Protein AF-A0A093VF13-F1 (afdb_monomer_lite)

Structure (mmCIF, N/CA/C/O backbone):
data_AF-A0A093VF13-F1
#
_entry.id   AF-A0A093VF13-F1
#
loop_
_atom_site.group_PDB
_atom_site.id
_atom_site.type_symbol
_atom_site.label_atom_id
_atom_site.label_alt_id
_atom_site.label_comp_id
_atom_site.label_asym_id
_atom_site.label_entity_id
_atom_site.label_seq_id
_atom_site.pdbx_PDB_ins_code
_atom_site.Cartn_x
_atom_site.Cartn_y
_atom_site.Cartn_z
_atom_site.occupancy
_atom_site.B_iso_or_equiv
_atom_site.auth_seq_id
_atom_site.auth_comp_id
_atom_site.auth_asym_id
_atom_site.auth_atom_id
_atom_site.pdbx_PDB_model_num
ATOM 1 N N . MET A 1 1 ? -1.379 4.718 12.688 1.00 36.97 1 MET A N 1
ATOM 2 C CA . MET A 1 1 ? -0.641 4.011 11.621 1.00 36.97 1 MET A CA 1
ATOM 3 C C . MET A 1 1 ? -0.802 4.797 10.335 1.00 36.97 1 MET A C 1
ATOM 5 O O . MET A 1 1 ? -1.881 5.329 10.100 1.00 36.97 1 MET A O 1
ATOM 9 N N . ALA A 1 2 ? 0.233 4.883 9.511 1.00 49.00 2 ALA A N 1
ATOM 10 C CA . ALA A 1 2 ? 0.086 5.342 8.135 1.00 49.00 2 ALA A CA 1
ATOM 11 C C . ALA A 1 2 ? 0.458 4.212 7.168 1.00 49.00 2 ALA A C 1
ATOM 13 O O . ALA A 1 2 ? 1.445 3.530 7.408 1.00 49.00 2 ALA A O 1
ATOM 14 N N . THR A 1 3 ? -0.332 3.988 6.124 1.00 48.69 3 THR A N 1
ATOM 15 C CA . THR A 1 3 ? -0.033 3.109 4.984 1.00 48.69 3 THR A CA 1
ATOM 16 C C . THR A 1 3 ? 0.319 3.996 3.804 1.00 48.69 3 THR A C 1
ATOM 18 O O . THR A 1 3 ? -0.565 4.605 3.214 1.00 48.69 3 THR A O 1
ATOM 21 N N . LEU A 1 4 ? 1.595 4.138 3.490 1.00 50.50 4 LEU A N 1
ATOM 22 C CA . LEU A 1 4 ? 2.054 5.126 2.529 1.00 50.50 4 LEU A CA 1
ATOM 23 C C . LEU A 1 4 ? 2.258 4.485 1.164 1.00 50.50 4 LEU A C 1
ATOM 25 O O . LEU A 1 4 ? 3.142 3.654 0.985 1.00 50.50 4 LEU A O 1
ATOM 29 N N . GLN A 1 5 ? 1.436 4.927 0.217 1.00 49.50 5 GLN A N 1
ATOM 30 C CA . GLN A 1 5 ? 1.630 4.754 -1.216 1.00 49.50 5 GLN A CA 1
ATOM 31 C C . GLN A 1 5 ? 1.733 6.156 -1.814 1.00 49.50 5 GLN A C 1
ATOM 33 O O . GLN A 1 5 ? 0.731 6.858 -1.947 1.00 49.50 5 GLN A O 1
ATOM 38 N N . GLN A 1 6 ? 2.959 6.606 -2.078 1.00 41.47 6 GLN A N 1
ATOM 39 C CA . GLN A 1 6 ? 3.230 7.876 -2.759 1.00 41.47 6 GLN A CA 1
ATOM 40 C C . GLN A 1 6 ? 2.912 7.764 -4.256 1.00 41.47 6 GLN A C 1
ATOM 42 O O . GLN A 1 6 ? 2.509 6.703 -4.697 1.00 41.47 6 GLN A O 1
ATOM 47 N N . ASN A 1 7 ? 2.919 8.877 -4.993 1.00 40.25 7 ASN A N 1
ATOM 48 C CA . ASN A 1 7 ? 2.897 8.970 -6.464 1.00 40.25 7 ASN A CA 1
ATOM 49 C C . ASN A 1 7 ? 2.419 7.724 -7.254 1.00 40.25 7 ASN A C 1
ATOM 51 O O . ASN A 1 7 ? 3.210 6.840 -7.511 1.00 40.25 7 ASN A O 1
ATOM 55 N N . GLN A 1 8 ? 1.153 7.629 -7.678 1.00 45.47 8 GLN A N 1
ATOM 56 C CA . GLN A 1 8 ? 0.649 6.446 -8.419 1.00 45.47 8 GLN A CA 1
ATOM 57 C C . GLN A 1 8 ? 0.746 5.101 -7.671 1.00 45.47 8 GLN A C 1
ATOM 59 O O . GLN A 1 8 ? 0.531 4.057 -8.255 1.00 45.47 8 GLN A O 1
ATOM 64 N N . GLY A 1 9 ? 1.013 5.085 -6.368 1.00 52.03 9 GLY A N 1
ATOM 65 C CA . GLY A 1 9 ? 1.370 3.860 -5.653 1.00 52.03 9 GLY A CA 1
ATOM 66 C C . GLY A 1 9 ? 2.878 3.588 -5.580 1.00 52.03 9 GLY A C 1
ATOM 67 O O . GLY A 1 9 ? 3.247 2.533 -5.075 1.00 52.03 9 GLY A O 1
ATOM 68 N N . ASP A 1 10 ? 3.712 4.522 -6.031 1.00 69.88 10 ASP A N 1
ATOM 69 C CA . ASP A 1 10 ? 5.170 4.482 -6.072 1.00 69.88 10 ASP A CA 1
ATOM 70 C C . ASP A 1 10 ? 5.814 5.503 -5.125 1.00 69.88 10 ASP A C 1
ATOM 72 O O . ASP A 1 10 ? 5.362 6.637 -4.958 1.00 69.88 10 ASP A O 1
ATOM 76 N N . LEU A 1 11 ? 6.939 5.140 -4.525 1.00 83.06 11 LEU A N 1
ATOM 77 C CA . LEU A 1 11 ? 7.717 6.017 -3.646 1.00 83.06 11 LEU A CA 1
ATOM 78 C C . LEU A 1 11 ? 8.514 7.079 -4.410 1.00 83.06 11 LEU A C 1
ATOM 80 O O . LEU A 1 11 ? 8.990 8.042 -3.807 1.00 83.06 11 LEU A O 1
ATOM 84 N N . SER A 1 12 ? 8.662 6.924 -5.719 1.00 86.31 12 SER A N 1
ATOM 85 C CA . SER A 1 12 ? 9.474 7.767 -6.591 1.00 86.31 12 SER A CA 1
ATOM 86 C C . SER A 1 12 ? 8.860 7.877 -7.991 1.00 86.31 12 SER A C 1
ATOM 88 O O . SER A 1 12 ? 7.867 7.224 -8.303 1.00 86.31 12 SER A O 1
ATOM 90 N N . ASN A 1 13 ? 9.411 8.741 -8.849 1.00 83.31 13 ASN A N 1
ATOM 91 C CA . ASN A 1 13 ? 8.981 8.822 -10.247 1.00 83.31 13 ASN A CA 1
ATOM 92 C C . ASN A 1 13 ? 9.835 7.940 -11.168 1.00 83.31 13 ASN A C 1
ATOM 94 O O . ASN A 1 13 ? 9.340 7.467 -12.190 1.00 83.31 13 ASN A O 1
ATOM 98 N N . ARG A 1 14 ? 11.116 7.731 -10.844 1.00 86.50 14 ARG A N 1
ATOM 99 C CA . ARG A 1 14 ? 12.020 6.892 -11.649 1.00 86.50 14 ARG A CA 1
ATOM 100 C C . ARG A 1 14 ? 12.842 5.905 -10.830 1.00 86.50 14 ARG A C 1
ATOM 102 O O . ARG A 1 14 ? 13.682 5.229 -11.408 1.00 86.50 14 ARG A O 1
ATOM 109 N N . GLY A 1 15 ? 12.651 5.823 -9.517 1.00 90.44 15 GLY A N 1
ATOM 110 C CA . GLY A 1 15 ? 13.451 4.951 -8.664 1.00 90.44 15 GLY A CA 1
ATOM 111 C C . GLY A 1 15 ? 14.880 5.444 -8.487 1.00 90.44 15 GLY A C 1
ATOM 112 O O . GLY A 1 15 ? 15.773 4.626 -8.278 1.00 90.44 15 GLY A O 1
ATOM 113 N N . THR A 1 16 ? 15.153 6.746 -8.578 1.00 91.94 16 THR A N 1
ATOM 114 C CA . THR A 1 16 ? 16.503 7.231 -8.262 1.00 91.94 16 THR A CA 1
ATOM 115 C C . THR A 1 16 ? 16.743 7.203 -6.751 1.00 91.94 16 THR A C 1
ATOM 117 O O . THR A 1 16 ? 15.847 7.474 -5.948 1.00 91.94 16 THR A O 1
ATOM 120 N N . LYS A 1 17 ? 17.989 6.947 -6.345 1.00 92.56 17 LYS A N 1
ATOM 121 C CA . LYS A 1 17 ? 18.425 6.936 -4.943 1.00 92.56 17 LYS A CA 1
ATOM 122 C C . LYS A 1 17 ? 18.062 8.242 -4.228 1.00 92.56 17 LYS A C 1
ATOM 124 O O . LYS A 1 17 ? 17.577 8.220 -3.105 1.00 92.56 17 LYS A O 1
ATOM 129 N N . SER A 1 18 ? 18.233 9.378 -4.904 1.00 91.56 18 SER A N 1
ATOM 130 C CA . SER A 1 18 ? 17.904 10.705 -4.369 1.00 91.56 18 SER A CA 1
ATOM 131 C C . SER A 1 18 ? 16.406 10.930 -4.161 1.00 91.56 18 SER A C 1
ATOM 133 O O . SER A 1 18 ? 16.024 11.546 -3.167 1.00 91.56 18 SER A O 1
ATOM 135 N N . GLU A 1 19 ? 15.553 10.451 -5.075 1.00 90.56 19 GLU A N 1
ATOM 136 C CA . GLU A 1 19 ? 14.097 10.515 -4.888 1.00 90.56 19 GLU A CA 1
ATOM 137 C C . GLU A 1 19 ? 13.692 9.670 -3.681 1.00 90.56 19 GLU A C 1
ATOM 139 O O . GLU A 1 19 ? 13.006 10.155 -2.785 1.00 90.56 19 GLU A O 1
ATOM 144 N N . LEU A 1 20 ? 14.182 8.432 -3.619 1.00 91.94 20 LEU A N 1
ATOM 145 C CA . LEU A 1 20 ? 13.871 7.505 -2.537 1.00 91.94 20 LEU A CA 1
ATOM 146 C C . LEU A 1 20 ? 14.358 8.033 -1.179 1.00 91.94 20 LEU A C 1
ATOM 148 O O . LEU A 1 20 ? 13.593 8.025 -0.220 1.00 91.94 20 LEU A O 1
ATOM 152 N N . GLU A 1 21 ? 15.577 8.571 -1.080 1.00 91.62 21 GLU A N 1
ATOM 153 C CA . GLU A 1 21 ? 16.077 9.192 0.157 1.00 91.62 21 GLU A CA 1
ATOM 154 C C . GLU A 1 21 ? 15.177 10.339 0.632 1.00 91.62 21 GLU A C 1
ATOM 156 O O . GLU A 1 21 ? 14.866 10.426 1.824 1.00 91.62 21 GLU A O 1
ATOM 161 N N . ARG A 1 22 ? 14.725 11.198 -0.291 1.00 89.50 22 ARG A N 1
ATOM 162 C CA . ARG A 1 22 ? 13.805 12.300 0.018 1.00 89.50 22 ARG A CA 1
ATOM 163 C C . ARG A 1 22 ? 12.465 11.771 0.522 1.00 89.50 22 ARG A C 1
ATOM 165 O O . ARG A 1 22 ? 11.987 12.237 1.556 1.00 89.50 22 ARG A O 1
ATOM 172 N N . THR A 1 23 ? 11.895 10.782 -0.166 1.00 87.50 23 THR A N 1
ATOM 173 C CA . THR A 1 23 ? 10.624 10.163 0.220 1.00 87.50 23 THR A CA 1
ATOM 174 C C . THR A 1 23 ? 10.723 9.520 1.597 1.00 87.50 23 THR A C 1
ATOM 176 O O . THR A 1 23 ? 9.940 9.857 2.479 1.00 87.50 23 THR A O 1
ATOM 179 N N . PHE A 1 24 ? 11.703 8.645 1.836 1.00 88.12 24 PHE A N 1
ATOM 180 C CA . PHE A 1 24 ? 11.838 7.963 3.125 1.00 88.12 24 PHE A CA 1
ATOM 181 C C . PHE A 1 24 ? 12.113 8.931 4.284 1.00 88.12 24 PHE A C 1
ATOM 183 O O . PHE A 1 24 ? 11.566 8.739 5.370 1.00 88.12 24 PHE A O 1
ATOM 190 N N . LYS A 1 25 ? 12.883 10.004 4.060 1.00 88.31 25 LYS A N 1
ATOM 191 C CA . LYS A 1 25 ? 13.081 11.059 5.065 1.00 88.31 25 LYS A CA 1
ATOM 192 C C . LYS A 1 25 ? 11.764 11.754 5.423 1.00 88.31 25 LYS A C 1
ATOM 194 O O . LYS A 1 25 ? 11.446 11.897 6.599 1.00 88.31 25 LYS A O 1
ATOM 199 N N . TRP A 1 26 ? 10.972 12.132 4.425 1.00 86.38 26 TRP A N 1
ATOM 200 C CA . TRP A 1 26 ? 9.667 12.751 4.659 1.00 86.38 26 TRP A CA 1
ATOM 201 C C . TRP A 1 26 ? 8.682 11.799 5.365 1.00 86.38 26 TRP A C 1
ATOM 203 O O . TRP A 1 26 ? 7.934 12.210 6.253 1.00 86.38 26 TRP A O 1
ATOM 213 N N . ILE A 1 27 ? 8.725 10.501 5.043 1.00 85.94 27 ILE A N 1
ATOM 214 C CA . ILE A 1 27 ? 7.958 9.470 5.758 1.00 85.94 27 ILE A CA 1
ATOM 215 C C . ILE A 1 27 ? 8.391 9.373 7.229 1.00 85.94 27 ILE A C 1
ATOM 217 O O . ILE A 1 27 ? 7.539 9.259 8.114 1.00 85.94 27 ILE A O 1
ATOM 221 N N . GLU A 1 28 ? 9.696 9.403 7.503 1.00 85.31 28 GLU A N 1
ATOM 222 C CA . GLU A 1 28 ? 10.255 9.322 8.857 1.00 85.31 28 GLU A CA 1
ATOM 223 C C . GLU A 1 28 ? 9.798 10.494 9.740 1.00 85.31 28 GLU A C 1
ATOM 225 O O . GLU A 1 28 ? 9.437 10.287 10.905 1.00 85.31 28 GLU A O 1
ATOM 230 N N . GLU A 1 29 ? 9.762 11.704 9.175 1.00 86.38 29 GLU A N 1
ATOM 231 C CA . GLU A 1 29 ? 9.372 12.944 9.859 1.00 86.38 29 GLU A CA 1
ATOM 232 C C . GLU A 1 29 ? 7.917 12.925 10.354 1.00 86.38 29 GLU A C 1
ATOM 234 O O . GLU A 1 29 ? 7.593 13.576 11.352 1.00 86.38 29 GLU A O 1
ATOM 239 N N . ALA A 1 30 ? 7.049 12.128 9.724 1.00 83.88 30 ALA A N 1
ATOM 240 C CA . ALA A 1 30 ? 5.654 11.994 10.115 1.00 83.88 30 ALA A CA 1
ATOM 241 C C . ALA A 1 30 ? 5.495 11.486 11.560 1.00 83.88 30 ALA A C 1
ATOM 243 O O . ALA A 1 30 ? 6.090 10.480 11.962 1.00 83.88 30 ALA A O 1
ATOM 244 N N . ASP A 1 31 ? 4.617 12.124 12.337 1.00 85.75 31 ASP A N 1
ATOM 245 C CA . ASP A 1 31 ? 4.350 11.744 13.730 1.00 85.75 31 ASP A CA 1
ATOM 246 C C . ASP A 1 31 ? 3.343 10.587 13.845 1.00 85.75 31 ASP A C 1
ATOM 248 O O . ASP A 1 31 ? 2.248 10.686 14.402 1.00 85.75 31 ASP A O 1
ATOM 252 N N . TYR A 1 32 ? 3.724 9.457 13.256 1.00 85.75 32 TYR A N 1
ATOM 253 C CA . TYR A 1 32 ? 3.029 8.189 13.408 1.00 85.75 32 TYR A CA 1
ATOM 254 C C . TYR A 1 32 ? 3.950 7.176 14.066 1.00 85.75 32 TYR A C 1
ATOM 256 O O . TYR A 1 32 ? 5.123 7.064 13.710 1.00 85.75 32 TYR A O 1
ATOM 264 N N . GLU A 1 33 ? 3.373 6.400 14.975 1.00 85.94 33 GLU A N 1
ATOM 265 C CA . GLU A 1 33 ? 4.063 5.312 15.663 1.00 85.94 33 GLU A CA 1
ATOM 266 C C . GLU A 1 33 ? 4.629 4.269 14.689 1.00 85.94 33 GLU A C 1
ATOM 268 O O . GLU A 1 33 ? 5.772 3.850 14.823 1.00 85.94 33 GLU A O 1
ATOM 273 N N . VAL A 1 34 ? 3.839 3.917 13.668 1.00 87.38 34 VAL A N 1
ATOM 274 C CA . VAL A 1 34 ? 4.210 2.978 12.603 1.00 87.38 34 VAL A CA 1
ATOM 275 C C . VAL A 1 34 ? 3.815 3.554 11.244 1.00 87.38 34 VAL A C 1
ATOM 277 O O . VAL A 1 34 ? 2.663 3.987 11.062 1.00 87.38 34 VAL A O 1
ATOM 280 N N . LYS A 1 35 ? 4.755 3.520 10.292 1.00 89.12 35 LYS A N 1
ATOM 281 C CA . LYS A 1 35 ? 4.546 3.821 8.869 1.00 89.12 35 LYS A CA 1
ATOM 282 C C . LYS A 1 35 ? 4.810 2.566 8.051 1.00 89.12 35 LYS A C 1
ATOM 284 O O . LYS A 1 35 ? 5.909 2.031 8.083 1.00 89.12 35 LYS A O 1
ATOM 289 N N . ILE A 1 36 ? 3.808 2.104 7.326 1.00 90.31 36 ILE A N 1
ATOM 290 C CA . ILE A 1 36 ? 3.886 0.915 6.484 1.00 90.31 36 ILE A CA 1
ATOM 291 C C . ILE A 1 36 ? 4.044 1.369 5.052 1.00 90.31 36 ILE A C 1
ATOM 293 O O . ILE A 1 36 ? 3.273 2.206 4.588 1.00 90.31 36 ILE A O 1
ATOM 297 N N . VAL A 1 37 ? 5.051 0.836 4.379 1.00 91.12 37 VAL A N 1
ATOM 298 C CA . VAL A 1 37 ? 5.476 1.277 3.057 1.00 91.12 37 VAL A CA 1
ATOM 299 C C . VAL A 1 37 ? 5.569 0.062 2.147 1.00 91.12 37 VAL A C 1
ATOM 301 O O . VAL A 1 37 ? 6.106 -0.973 2.533 1.00 91.12 37 VAL A O 1
ATOM 304 N N . VAL A 1 38 ? 5.039 0.199 0.940 1.00 92.25 38 VAL A N 1
ATOM 305 C CA . VAL A 1 38 ? 5.143 -0.785 -0.136 1.00 92.25 38 VAL A CA 1
ATOM 306 C C . VAL A 1 38 ? 5.625 -0.023 -1.369 1.00 92.25 38 VAL A C 1
ATOM 308 O O . VAL A 1 38 ? 5.180 1.102 -1.596 1.00 92.25 38 VAL A O 1
ATOM 311 N N . ALA A 1 39 ? 6.569 -0.600 -2.110 1.00 93.00 39 ALA A N 1
ATOM 312 C CA . ALA A 1 39 ? 7.044 -0.028 -3.368 1.00 93.00 39 ALA A CA 1
ATOM 313 C C . ALA A 1 39 ? 5.984 -0.140 -4.479 1.00 93.00 39 ALA A C 1
ATOM 315 O O . ALA A 1 39 ? 4.954 -0.799 -4.322 1.00 93.00 39 ALA A O 1
ATOM 316 N N . GLY A 1 40 ? 6.260 0.471 -5.620 1.00 90.56 40 GLY A N 1
ATOM 317 C CA . GLY A 1 40 ? 5.479 0.291 -6.832 1.00 90.56 40 GLY A CA 1
ATOM 318 C C . GLY A 1 40 ? 6.335 0.183 -8.088 1.00 90.56 40 GLY A C 1
ATOM 319 O O . GLY A 1 40 ? 7.566 0.125 -8.027 1.00 90.56 40 GLY A O 1
ATOM 320 N N . ASN A 1 41 ? 5.675 0.135 -9.242 1.00 89.75 41 ASN A N 1
ATOM 321 C CA . ASN A 1 41 ? 6.306 -0.117 -10.529 1.00 89.75 41 ASN A CA 1
ATOM 322 C C . ASN A 1 41 ? 7.355 0.942 -10.938 1.00 89.75 41 ASN A C 1
ATOM 324 O O . ASN A 1 41 ? 8.271 0.612 -11.695 1.00 89.75 41 ASN A O 1
ATOM 328 N N . HIS A 1 42 ? 7.276 2.177 -10.424 1.00 89.44 42 HIS A N 1
ATOM 329 C CA . HIS A 1 42 ? 8.288 3.218 -10.674 1.00 89.44 42 HIS A CA 1
ATOM 330 C C . HIS A 1 42 ? 9.508 3.148 -9.745 1.00 89.44 42 HIS A C 1
ATOM 332 O O . HIS A 1 42 ? 10.534 3.760 -10.049 1.00 89.44 42 HIS A O 1
ATOM 338 N N . ASP A 1 43 ? 9.455 2.386 -8.651 1.00 92.56 43 ASP A N 1
ATOM 339 C CA . ASP A 1 43 ? 10.561 2.248 -7.695 1.00 92.56 43 ASP A CA 1
ATOM 340 C C . ASP A 1 43 ? 11.609 1.244 -8.190 1.00 92.56 43 ASP A C 1
ATOM 342 O O . ASP A 1 43 ? 11.999 0.311 -7.491 1.00 92.56 43 ASP A O 1
ATOM 346 N N . VAL A 1 44 ? 12.068 1.427 -9.430 1.00 93.81 44 VAL A N 1
ATOM 347 C CA . VAL A 1 44 ? 12.786 0.400 -10.196 1.00 93.81 44 VAL A CA 1
ATOM 348 C C . VAL A 1 44 ? 14.075 -0.088 -9.552 1.00 93.81 44 VAL A C 1
ATOM 350 O O . VAL A 1 44 ? 14.484 -1.212 -9.807 1.00 93.81 44 VAL A O 1
ATOM 353 N N . SER A 1 45 ? 14.717 0.733 -8.722 1.00 94.81 45 SER A N 1
ATOM 354 C CA . SER A 1 45 ? 15.943 0.379 -8.000 1.00 94.81 45 SER A CA 1
ATOM 355 C C . SER A 1 45 ? 15.703 -0.334 -6.665 1.00 94.81 45 SER A C 1
ATOM 357 O O . SER A 1 45 ? 16.665 -0.763 -6.027 1.00 94.81 45 SER A O 1
ATOM 359 N N . LEU A 1 46 ? 14.442 -0.469 -6.238 1.00 94.88 46 LEU A N 1
ATOM 360 C CA . LEU A 1 46 ? 14.035 -1.294 -5.098 1.00 94.88 46 LEU A CA 1
ATOM 361 C C . LEU A 1 46 ? 13.704 -2.740 -5.501 1.00 94.88 46 LEU A C 1
ATOM 363 O O . LEU A 1 46 ? 13.454 -3.559 -4.619 1.00 94.88 46 LEU A O 1
ATOM 367 N N . ASP A 1 47 ? 13.738 -3.058 -6.798 1.00 94.25 47 ASP A N 1
ATOM 368 C CA . ASP A 1 47 ? 13.675 -4.413 -7.358 1.00 94.25 47 ASP A CA 1
ATOM 369 C C . ASP A 1 47 ? 15.066 -4.782 -7.915 1.00 94.25 47 ASP A C 1
ATOM 371 O O . ASP A 1 47 ? 15.383 -4.449 -9.061 1.00 94.25 47 ASP A O 1
ATOM 375 N N . PRO A 1 48 ? 15.952 -5.417 -7.119 1.00 92.56 48 PRO A N 1
ATOM 376 C CA . PRO A 1 48 ? 17.337 -5.651 -7.525 1.00 92.56 48 PRO A CA 1
ATOM 377 C C . PRO A 1 48 ? 17.468 -6.528 -8.775 1.00 92.56 48 PRO A C 1
ATOM 379 O O . PRO A 1 48 ? 18.365 -6.304 -9.590 1.00 92.56 48 PRO A O 1
ATOM 382 N N . GLU A 1 49 ? 16.576 -7.508 -8.947 1.00 92.50 49 GLU A N 1
ATOM 383 C CA . GLU A 1 49 ? 16.601 -8.416 -10.096 1.00 92.50 49 GLU A CA 1
ATOM 384 C C . GLU A 1 49 ? 16.199 -7.699 -11.385 1.00 92.50 49 GLU A C 1
ATOM 386 O O . GLU A 1 49 ? 16.870 -7.850 -12.415 1.00 92.50 49 GLU A O 1
ATOM 391 N N . PHE A 1 50 ? 15.139 -6.888 -11.332 1.00 93.81 50 PHE A N 1
ATOM 392 C CA . PHE A 1 50 ? 14.740 -6.033 -12.445 1.00 93.81 50 PHE A CA 1
ATOM 393 C C . PHE A 1 50 ? 15.826 -5.000 -12.756 1.00 93.81 50 PHE A C 1
ATOM 395 O O . PHE A 1 50 ? 16.240 -4.841 -13.908 1.00 93.81 50 PHE A O 1
ATOM 402 N N . TYR A 1 51 ? 16.340 -4.325 -11.727 1.00 94.75 51 TYR A N 1
ATOM 403 C CA . TYR A 1 51 ? 17.301 -3.243 -11.883 1.00 94.75 51 TYR A CA 1
ATOM 404 C C . TYR A 1 51 ? 18.638 -3.713 -12.463 1.00 94.75 51 TYR A C 1
ATOM 406 O O . TYR A 1 51 ? 19.234 -3.025 -13.294 1.00 94.75 51 TYR A O 1
ATOM 414 N N . ALA A 1 52 ? 19.100 -4.911 -12.093 1.00 93.31 52 ALA A N 1
ATOM 415 C CA . ALA A 1 52 ? 20.314 -5.496 -12.655 1.00 93.31 52 ALA A CA 1
ATOM 416 C C . ALA A 1 52 ? 20.230 -5.676 -14.181 1.00 93.31 52 ALA A C 1
ATOM 418 O O . ALA A 1 52 ? 21.236 -5.494 -14.870 1.00 93.31 52 ALA A O 1
ATOM 419 N N . LYS A 1 53 ? 19.040 -6.001 -14.703 1.00 93.06 53 LYS A N 1
ATOM 420 C CA . LYS A 1 53 ? 18.787 -6.246 -16.132 1.00 93.06 53 LYS A CA 1
ATOM 421 C C . LYS A 1 53 ? 18.429 -4.977 -16.902 1.00 93.06 53 LYS A C 1
ATOM 423 O O . LYS A 1 53 ? 18.810 -4.838 -18.061 1.00 93.06 53 LYS A O 1
ATOM 428 N N . HIS A 1 54 ? 17.695 -4.063 -16.272 1.00 93.62 54 HIS A N 1
ATOM 429 C CA . HIS A 1 54 ? 17.034 -2.952 -16.960 1.00 93.62 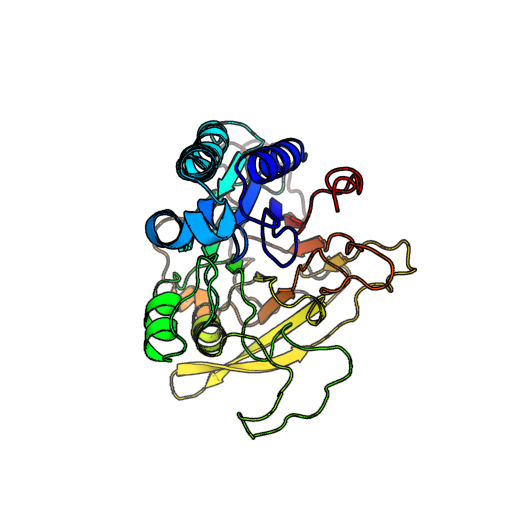54 HIS A CA 1
ATOM 430 C C . HIS A 1 54 ? 17.468 -1.567 -16.478 1.00 93.62 54 HIS A C 1
ATOM 432 O O . HIS A 1 54 ? 17.048 -0.568 -17.054 1.00 93.62 54 HIS A O 1
ATOM 438 N N . GLY A 1 55 ? 18.341 -1.468 -15.473 1.00 91.88 55 GLY A N 1
ATOM 439 C CA . GLY A 1 55 ? 18.738 -0.193 -14.870 1.00 91.88 55 GLY A CA 1
ATOM 440 C C . GLY A 1 55 ? 19.328 0.823 -15.854 1.00 91.88 55 GLY A C 1
ATOM 441 O O . GLY A 1 55 ? 19.112 2.019 -15.678 1.00 91.88 55 GLY A O 1
ATOM 442 N N . SER A 1 56 ? 19.990 0.380 -16.929 1.00 92.88 56 SER A N 1
ATOM 443 C CA . SER A 1 56 ? 20.501 1.272 -17.985 1.00 92.88 56 SER A CA 1
ATOM 444 C C . SER A 1 56 ? 19.391 1.990 -18.759 1.00 92.88 56 SER A C 1
ATOM 446 O O . SER A 1 56 ? 19.574 3.130 -19.178 1.00 92.88 56 SER A O 1
ATOM 448 N N . HIS A 1 57 ? 18.213 1.372 -18.897 1.00 92.38 57 HIS A N 1
ATOM 449 C CA . HIS A 1 57 ? 17.048 2.011 -19.513 1.00 92.38 57 HIS A CA 1
ATOM 450 C C . HIS A 1 57 ? 16.547 3.198 -18.678 1.00 92.38 57 HIS A C 1
ATOM 452 O O . HIS A 1 57 ? 16.115 4.212 -19.221 1.00 92.38 57 HIS A O 1
ATOM 458 N N . PHE A 1 58 ? 16.629 3.087 -17.350 1.00 91.31 58 PHE A N 1
ATOM 459 C CA . PHE A 1 58 ? 16.091 4.092 -16.434 1.00 91.31 58 PHE A CA 1
ATOM 460 C C . PHE A 1 58 ? 17.112 5.147 -16.030 1.00 91.31 58 PHE A C 1
ATOM 462 O O . PHE A 1 58 ? 16.742 6.314 -15.909 1.00 91.31 58 PHE A O 1
ATOM 469 N N . HIS A 1 59 ? 18.373 4.765 -15.831 1.00 93.94 59 HIS A N 1
ATOM 470 C CA . HIS A 1 59 ? 19.402 5.623 -15.239 1.00 93.94 59 HIS A CA 1
ATOM 471 C C . HIS A 1 59 ? 20.662 5.766 -16.101 1.00 93.94 59 HIS A C 1
ATOM 473 O O . HIS A 1 59 ? 21.674 6.261 -15.612 1.00 93.94 59 HIS A O 1
ATOM 479 N N . GLY A 1 60 ? 20.585 5.401 -17.384 1.00 89.00 60 GLY A N 1
ATOM 480 C CA . GLY A 1 60 ? 21.598 5.731 -18.381 1.00 89.00 60 GLY A CA 1
ATOM 481 C C . GLY A 1 60 ? 22.879 4.908 -18.255 1.00 89.00 60 GLY A C 1
ATOM 482 O O . GLY A 1 60 ? 22.855 3.682 -18.371 1.00 89.00 60 GLY A O 1
ATOM 483 N N . ASP A 1 61 ? 24.003 5.605 -18.104 1.00 86.88 61 ASP A N 1
ATOM 484 C CA . ASP A 1 61 ? 25.347 5.031 -18.150 1.00 86.88 61 ASP A CA 1
ATOM 485 C C . ASP A 1 61 ? 25.709 4.194 -16.904 1.00 86.88 61 ASP A C 1
ATOM 487 O O . ASP A 1 61 ? 24.920 4.020 -15.969 1.00 86.88 61 ASP A O 1
ATOM 491 N N . SER A 1 62 ? 26.922 3.629 -16.895 1.00 86.56 62 SER A N 1
ATOM 492 C CA . SER A 1 62 ? 27.418 2.808 -15.782 1.00 86.56 62 SER A CA 1
ATOM 493 C C . SER A 1 62 ? 27.419 3.569 -14.455 1.00 86.56 62 SER A C 1
ATOM 495 O O . SER A 1 62 ? 27.017 3.009 -13.439 1.00 86.56 62 SER A O 1
ATOM 497 N N . THR A 1 63 ? 27.776 4.854 -14.473 1.00 88.38 63 THR A N 1
ATOM 498 C CA . THR A 1 63 ? 27.817 5.717 -13.286 1.00 88.38 63 THR A CA 1
ATOM 499 C C . THR A 1 63 ? 26.427 5.885 -12.674 1.00 88.38 63 THR A C 1
ATOM 501 O O . THR A 1 63 ? 26.236 5.682 -11.471 1.00 88.38 63 THR A O 1
ATOM 504 N N . GLY A 1 64 ? 25.427 6.219 -13.497 1.00 86.50 64 GLY A N 1
ATOM 505 C CA . GLY A 1 64 ? 24.036 6.331 -13.065 1.00 86.50 64 GLY A CA 1
ATOM 506 C C . GLY A 1 64 ? 23.479 4.997 -12.568 1.00 86.50 64 GLY A C 1
ATOM 507 O O . GLY A 1 64 ? 22.784 4.950 -11.547 1.00 86.50 64 GLY A O 1
ATOM 508 N N . ARG A 1 65 ? 23.836 3.888 -13.225 1.00 90.19 65 ARG A N 1
ATOM 509 C CA . ARG A 1 65 ? 23.442 2.543 -12.792 1.00 90.19 65 ARG A CA 1
ATOM 510 C C . ARG A 1 65 ? 24.010 2.197 -11.416 1.00 90.19 65 ARG A C 1
ATOM 512 O O . ARG A 1 65 ? 23.232 1.831 -10.538 1.00 90.19 65 ARG A O 1
ATOM 519 N N . GLU A 1 66 ? 25.320 2.322 -11.227 1.00 89.31 66 GLU A N 1
ATOM 520 C CA . GLU A 1 66 ? 26.024 1.978 -9.984 1.00 89.31 66 GLU A CA 1
ATOM 521 C C . GLU A 1 66 ? 25.527 2.810 -8.801 1.00 89.31 66 GLU A C 1
ATOM 523 O O . GLU A 1 66 ? 25.221 2.262 -7.739 1.00 89.31 66 GLU A O 1
ATOM 528 N N . LYS A 1 67 ? 25.336 4.120 -9.010 1.00 91.62 67 LYS A N 1
ATOM 529 C CA . LYS A 1 67 ? 24.788 5.028 -7.993 1.00 91.62 67 LYS A CA 1
ATOM 530 C C . LYS A 1 67 ? 23.447 4.540 -7.445 1.00 91.62 67 LYS A C 1
ATOM 532 O O . LYS A 1 67 ? 23.214 4.610 -6.241 1.00 91.62 67 LYS A O 1
ATOM 537 N N . ASN A 1 68 ? 22.561 4.074 -8.321 1.00 92.44 68 ASN A N 1
ATOM 538 C CA . ASN A 1 68 ? 21.190 3.711 -7.968 1.00 92.44 68 ASN A CA 1
ATOM 539 C C . ASN A 1 68 ? 21.020 2.219 -7.624 1.00 92.44 68 ASN A C 1
ATOM 541 O O . ASN A 1 68 ? 20.028 1.870 -6.992 1.00 92.44 68 ASN A O 1
ATOM 545 N N . ALA A 1 69 ? 21.978 1.347 -7.959 1.00 90.50 69 ALA A N 1
ATOM 546 C CA . ALA A 1 69 ? 21.920 -0.092 -7.657 1.00 90.50 69 ALA A CA 1
ATOM 547 C C . ALA A 1 69 ? 21.875 -0.408 -6.150 1.00 90.50 69 ALA A C 1
ATOM 549 O O . ALA A 1 69 ? 21.437 -1.481 -5.753 1.00 90.50 69 ALA A O 1
ATOM 550 N N . THR A 1 70 ? 22.300 0.542 -5.316 1.00 89.88 70 THR A N 1
ATOM 551 C CA . THR A 1 70 ? 22.325 0.446 -3.847 1.00 89.88 70 THR A CA 1
ATOM 552 C C . THR A 1 70 ? 21.117 1.111 -3.183 1.00 89.88 70 THR A C 1
ATOM 554 O O . THR A 1 70 ? 21.142 1.415 -1.994 1.00 89.88 70 THR A O 1
ATOM 557 N N . SER A 1 71 ? 20.041 1.397 -3.923 1.00 92.19 71 SER A N 1
ATOM 558 C CA . SER A 1 71 ? 18.879 2.099 -3.351 1.00 92.19 71 SER A CA 1
ATOM 559 C C . SER A 1 71 ? 18.150 1.280 -2.283 1.00 92.19 71 SER A C 1
ATOM 561 O O . SER A 1 71 ? 17.549 1.860 -1.382 1.00 92.19 71 SER A O 1
ATOM 563 N N . ILE A 1 72 ? 18.271 -0.051 -2.303 1.00 88.00 72 ILE A N 1
ATOM 564 C CA . ILE A 1 72 ? 17.754 -0.910 -1.230 1.00 88.00 72 ILE A CA 1
ATOM 565 C C . ILE A 1 72 ? 18.415 -0.619 0.131 1.00 88.00 72 ILE A C 1
ATOM 567 O O . ILE A 1 72 ? 17.778 -0.780 1.171 1.00 88.00 72 ILE A O 1
ATOM 571 N N . ASP A 1 73 ? 19.644 -0.090 0.150 1.00 89.06 73 ASP A N 1
ATOM 572 C CA . ASP A 1 73 ? 20.328 0.296 1.390 1.00 89.06 73 ASP A CA 1
ATOM 573 C C . ASP A 1 73 ? 19.618 1.456 2.097 1.00 89.06 73 ASP A C 1
ATOM 575 O O . ASP A 1 73 ? 19.699 1.577 3.319 1.00 89.06 73 ASP A O 1
ATOM 579 N N . ILE A 1 74 ? 18.874 2.287 1.354 1.00 87.38 74 ILE A N 1
ATOM 580 C CA . ILE A 1 74 ? 17.997 3.307 1.939 1.00 87.38 74 ILE A CA 1
ATOM 581 C C . ILE A 1 74 ? 16.959 2.610 2.812 1.00 87.38 74 ILE A C 1
ATOM 583 O O . ILE A 1 74 ? 16.815 2.950 3.983 1.00 87.38 74 ILE A O 1
ATOM 587 N N . VAL A 1 75 ? 16.274 1.602 2.270 1.00 85.12 75 VAL A N 1
ATOM 588 C CA . VAL A 1 75 ? 15.255 0.846 3.004 1.00 85.12 75 VAL A CA 1
ATOM 589 C C . VAL A 1 75 ? 15.850 0.263 4.282 1.00 85.12 75 VAL A C 1
ATOM 591 O O . VAL A 1 75 ? 15.277 0.458 5.351 1.00 85.12 75 VAL A O 1
ATOM 594 N N . ASN A 1 76 ? 17.019 -0.376 4.195 1.00 83.81 76 ASN A N 1
ATOM 595 C CA . ASN A 1 76 ? 17.700 -0.964 5.353 1.00 83.81 76 ASN A CA 1
ATOM 596 C C . ASN A 1 76 ? 18.053 0.093 6.408 1.00 83.81 76 ASN A C 1
ATOM 598 O O . ASN A 1 76 ? 17.703 -0.060 7.575 1.00 83.81 76 ASN A O 1
ATOM 602 N N . LYS A 1 77 ? 18.604 1.239 5.991 1.00 83.62 77 LYS A N 1
ATOM 603 C CA . LYS A 1 77 ? 18.918 2.370 6.878 1.00 83.62 77 LYS A CA 1
ATOM 604 C C . LYS A 1 77 ? 17.703 2.873 7.666 1.00 83.62 77 LYS A C 1
ATOM 606 O O . LYS A 1 77 ? 17.849 3.305 8.811 1.00 83.62 77 LYS A O 1
ATOM 611 N N . PHE A 1 78 ? 16.515 2.860 7.062 1.00 77.50 78 PHE A N 1
ATOM 612 C CA . PHE A 1 78 ? 15.277 3.259 7.737 1.00 77.50 78 PHE A CA 1
ATOM 613 C C . PHE A 1 78 ? 14.622 2.104 8.521 1.00 77.50 78 PHE A C 1
ATOM 615 O O . PHE A 1 78 ? 13.995 2.369 9.549 1.00 77.50 78 PHE A O 1
ATOM 622 N N . LYS A 1 79 ? 14.815 0.839 8.108 1.00 69.81 79 LYS A N 1
ATOM 623 C CA . LYS A 1 79 ? 14.412 -0.368 8.860 1.00 69.81 79 LYS A CA 1
ATOM 624 C C . LYS A 1 79 ? 15.200 -0.516 10.165 1.00 69.81 79 LYS A C 1
ATOM 626 O O . LYS A 1 79 ? 14.604 -0.830 11.190 1.00 69.81 79 LYS A O 1
ATOM 631 N N . ASP A 1 80 ? 16.495 -0.213 10.179 1.00 59.12 80 ASP A N 1
ATOM 632 C CA . ASP A 1 80 ? 17.356 -0.370 11.366 1.00 59.12 80 ASP A CA 1
ATOM 633 C C . ASP A 1 80 ? 16.980 0.573 12.523 1.00 59.12 80 ASP A C 1
ATOM 635 O O . ASP A 1 80 ? 17.323 0.342 13.682 1.00 59.12 80 ASP A O 1
ATOM 639 N N . LYS A 1 81 ? 16.179 1.609 12.244 1.00 57.12 81 LYS A N 1
ATOM 640 C CA . LYS A 1 81 ? 15.570 2.472 13.266 1.00 57.12 81 LYS A CA 1
ATOM 641 C C . LYS A 1 81 ? 14.273 1.897 13.852 1.00 57.12 81 LYS A C 1
ATOM 643 O O . LYS A 1 81 ? 13.646 2.556 14.683 1.00 57.12 81 LYS A O 1
ATOM 648 N N . SER A 1 82 ? 13.854 0.687 13.466 1.00 51.72 82 SER A N 1
ATOM 649 C CA . SER A 1 82 ? 12.589 0.054 13.880 1.00 51.72 82 SER A CA 1
ATOM 650 C C . SER A 1 82 ? 12.468 -0.196 15.390 1.00 51.72 82 SER A C 1
ATOM 652 O O . SER A 1 82 ? 11.362 -0.436 15.867 1.00 51.72 82 SER A O 1
ATOM 654 N N . ALA A 1 83 ? 13.561 -0.107 16.154 1.00 51.78 83 ALA A N 1
ATOM 655 C CA . ALA A 1 83 ? 13.534 -0.133 17.619 1.00 51.78 83 ALA A CA 1
ATOM 656 C C . ALA A 1 83 ? 13.102 1.210 18.259 1.00 51.78 83 ALA A C 1
ATOM 658 O O . ALA A 1 83 ? 13.060 1.324 19.482 1.00 51.78 83 ALA A O 1
ATOM 659 N N . THR A 1 84 ? 12.792 2.239 17.459 1.00 55.50 84 THR A N 1
ATOM 660 C CA . THR A 1 84 ? 12.374 3.573 17.926 1.00 55.50 84 THR A CA 1
ATOM 661 C C . THR A 1 84 ? 10.876 3.828 17.670 1.00 55.50 84 THR A C 1
ATOM 663 O O . THR A 1 84 ? 10.307 3.242 16.749 1.00 55.50 84 THR A O 1
ATOM 666 N N . PRO A 1 85 ? 10.211 4.730 18.428 1.00 55.16 85 PRO A N 1
ATOM 667 C CA . PRO A 1 85 ? 8.762 5.012 18.344 1.00 55.16 85 PRO A CA 1
ATOM 668 C C . PRO A 1 85 ? 8.263 5.661 17.029 1.00 55.16 85 PRO A C 1
ATOM 670 O O . PRO A 1 85 ? 7.174 6.233 16.994 1.00 55.16 85 PRO A O 1
ATOM 673 N N . LYS A 1 86 ? 9.047 5.606 15.944 1.00 65.62 86 LYS A N 1
ATOM 674 C CA . LYS A 1 86 ? 8.751 6.182 14.621 1.00 65.62 86 LYS A CA 1
ATOM 675 C C . LYS A 1 86 ? 9.108 5.216 13.481 1.00 65.62 86 LYS A C 1
ATOM 677 O O . LYS A 1 86 ? 9.587 5.661 12.440 1.00 65.62 86 LYS A O 1
ATOM 682 N N . SER A 1 87 ? 8.885 3.917 13.668 1.00 77.31 87 SER A N 1
ATOM 683 C CA . SER A 1 87 ? 9.368 2.879 12.753 1.00 77.31 87 SER A CA 1
ATOM 684 C C . SER A 1 87 ? 8.736 2.955 11.356 1.00 77.31 87 SER A C 1
ATOM 686 O O . SER A 1 87 ? 7.530 3.182 11.189 1.00 77.31 87 SER A O 1
ATOM 688 N N . ILE A 1 88 ? 9.580 2.758 10.340 1.00 86.62 88 ILE A N 1
ATOM 689 C CA . ILE A 1 88 ? 9.164 2.502 8.961 1.00 86.62 88 ILE A CA 1
ATOM 690 C C . ILE A 1 88 ? 9.257 0.997 8.726 1.00 86.62 88 ILE A C 1
ATOM 692 O O . ILE A 1 88 ? 10.312 0.394 8.901 1.00 86.62 88 ILE A O 1
ATOM 696 N N . ILE A 1 89 ? 8.149 0.403 8.306 1.00 88.62 89 ILE A N 1
ATOM 697 C CA . ILE A 1 89 ? 8.035 -1.010 7.969 1.00 88.62 89 ILE A CA 1
ATOM 698 C C . ILE A 1 89 ? 7.817 -1.091 6.468 1.00 88.62 89 ILE A C 1
ATOM 700 O O . ILE A 1 89 ? 6.721 -0.840 5.969 1.00 88.62 89 ILE A O 1
ATOM 704 N N . PHE A 1 90 ? 8.888 -1.400 5.749 1.00 91.19 90 PHE A N 1
ATOM 705 C CA . PHE A 1 90 ? 8.827 -1.650 4.317 1.00 91.19 90 PHE A CA 1
ATOM 706 C C . PHE A 1 90 ? 8.546 -3.129 4.062 1.00 91.19 90 PHE A C 1
ATOM 708 O O . PHE A 1 90 ? 9.322 -3.968 4.525 1.0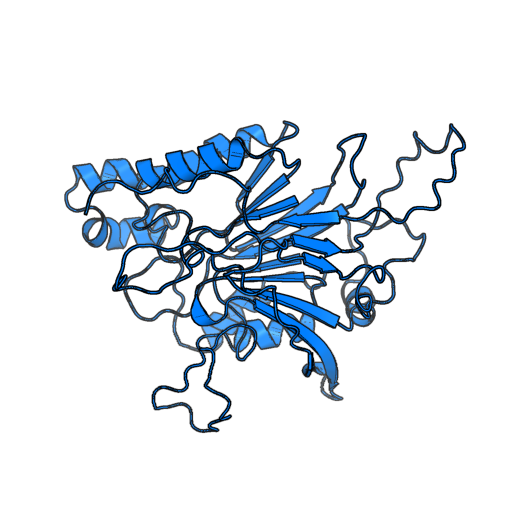0 91.19 90 PHE A O 1
ATOM 715 N N . LEU A 1 91 ? 7.457 -3.410 3.344 1.00 92.69 91 LEU A N 1
ATOM 716 C CA . LEU A 1 91 ? 6.982 -4.754 3.023 1.00 92.69 91 LEU A CA 1
ATOM 717 C C . LEU A 1 91 ? 7.146 -5.028 1.523 1.00 92.69 91 LEU A C 1
ATOM 719 O O . LEU A 1 91 ? 6.527 -4.354 0.695 1.00 92.69 91 LEU A O 1
ATOM 723 N N . ASN A 1 92 ? 7.945 -6.035 1.176 1.00 94.12 92 ASN A N 1
ATOM 724 C CA . ASN A 1 92 ? 8.174 -6.472 -0.201 1.00 94.12 92 ASN A CA 1
ATOM 725 C C . ASN A 1 92 ? 7.607 -7.878 -0.458 1.00 94.12 92 ASN A C 1
ATOM 727 O O . ASN A 1 92 ? 8.351 -8.851 -0.513 1.00 94.12 92 ASN A O 1
ATOM 731 N N . HIS A 1 93 ? 6.281 -7.974 -0.602 1.00 96.44 93 HIS A N 1
ATOM 732 C CA . HIS A 1 93 ? 5.556 -9.251 -0.688 1.00 96.44 93 HIS A CA 1
ATOM 733 C C . HIS A 1 93 ? 5.769 -10.118 0.563 1.00 96.44 93 HIS A C 1
ATOM 735 O O . HIS A 1 93 ? 6.130 -11.289 0.503 1.00 96.44 93 HIS A O 1
ATOM 741 N N . GLU A 1 94 ? 5.550 -9.503 1.722 1.00 95.44 94 GLU A N 1
ATOM 742 C CA . GLU A 1 94 ? 5.775 -10.109 3.031 1.00 95.44 94 GLU A CA 1
ATOM 743 C C . GLU A 1 94 ? 4.738 -9.611 4.047 1.00 95.44 94 GLU A C 1
ATOM 745 O O . GLU A 1 94 ? 4.012 -8.638 3.802 1.00 95.44 94 GLU A O 1
ATOM 750 N N . TYR A 1 95 ? 4.669 -10.278 5.200 1.00 94.00 95 TYR A N 1
ATOM 751 C CA . TYR A 1 95 ? 3.807 -9.871 6.305 1.00 94.00 95 TYR A CA 1
ATOM 752 C C . TYR A 1 95 ? 4.604 -9.333 7.494 1.00 94.00 95 TYR A C 1
ATOM 754 O O . TYR A 1 95 ? 5.758 -9.690 7.709 1.00 94.00 95 TYR A O 1
ATOM 762 N N . ALA A 1 96 ? 3.941 -8.526 8.318 1.00 90.88 96 ALA A N 1
ATOM 763 C CA . ALA A 1 96 ? 4.427 -8.122 9.627 1.00 90.88 96 ALA A CA 1
ATOM 764 C C . ALA A 1 96 ? 3.304 -8.191 10.670 1.00 90.88 96 ALA A C 1
ATOM 766 O O . ALA A 1 96 ? 2.141 -7.893 10.390 1.00 90.88 96 ALA A O 1
ATOM 767 N N . ALA A 1 97 ? 3.662 -8.563 11.897 1.00 89.19 97 ALA A N 1
ATOM 768 C CA . ALA A 1 97 ? 2.804 -8.407 13.063 1.00 89.19 97 ALA A CA 1
ATOM 769 C C . ALA A 1 97 ? 3.108 -7.059 13.721 1.00 89.19 97 ALA A C 1
ATOM 771 O O . ALA A 1 97 ? 4.236 -6.805 14.139 1.00 89.19 97 ALA A O 1
ATOM 772 N N . ILE A 1 98 ? 2.107 -6.188 13.809 1.00 86.94 98 ILE A N 1
ATOM 773 C CA . ILE A 1 98 ? 2.261 -4.839 14.345 1.00 86.94 98 ILE A CA 1
ATOM 774 C C . ILE A 1 98 ? 1.644 -4.776 15.727 1.00 86.94 98 ILE A C 1
ATOM 776 O O . ILE A 1 98 ? 0.465 -5.082 15.892 1.00 86.94 98 ILE A O 1
ATOM 780 N N . LYS A 1 99 ? 2.424 -4.313 16.703 1.00 87.88 99 LYS A N 1
ATOM 781 C CA . LYS A 1 99 ? 1.962 -3.999 18.054 1.00 87.88 99 LYS A CA 1
ATOM 782 C C . LYS A 1 99 ? 2.169 -2.509 18.305 1.00 87.88 99 LYS A C 1
ATOM 784 O O . LYS A 1 99 ? 3.302 -2.046 18.315 1.00 87.88 99 LYS A O 1
ATOM 789 N N . LEU A 1 100 ? 1.077 -1.771 18.493 1.00 86.75 100 LEU A N 1
ATOM 790 C CA . LEU A 1 100 ? 1.127 -0.359 18.871 1.00 86.75 100 LEU A CA 1
ATOM 791 C C . LEU A 1 100 ? 1.242 -0.257 20.397 1.00 86.75 100 LEU A C 1
ATOM 793 O O . LEU A 1 100 ? 0.373 -0.755 21.107 1.00 86.75 100 LEU A O 1
ATOM 797 N N . THR A 1 101 ? 2.311 0.348 20.894 1.00 87.12 101 THR A N 1
ATOM 798 C CA . THR A 1 101 ? 2.708 0.484 22.298 1.00 87.12 101 THR A CA 1
ATOM 799 C C . THR A 1 101 ? 2.831 1.927 22.781 1.00 87.12 101 THR A C 1
ATOM 801 O O . THR A 1 101 ? 3.230 2.140 23.925 1.00 87.12 101 THR A O 1
ATOM 804 N N . ARG A 1 102 ? 2.532 2.933 21.949 1.00 85.44 102 ARG A N 1
ATOM 805 C CA . ARG A 1 102 ? 2.560 4.336 22.387 1.00 85.44 102 ARG A CA 1
ATOM 806 C C . ARG A 1 102 ? 1.616 4.521 23.591 1.00 85.44 102 ARG A C 1
ATOM 808 O O . ARG A 1 102 ? 0.456 4.149 23.446 1.00 85.44 102 ARG A O 1
ATOM 815 N N . PRO A 1 103 ? 2.054 5.098 24.732 1.00 85.50 103 PRO A N 1
ATOM 816 C CA . PRO A 1 103 ? 1.269 5.108 25.980 1.00 85.50 103 PRO A CA 1
ATOM 817 C C . PRO A 1 103 ? -0.113 5.775 25.901 1.00 85.50 103 PRO A C 1
ATOM 819 O O . PRO A 1 103 ? -1.031 5.409 26.628 1.00 85.50 103 PRO A O 1
ATOM 822 N N . ASP A 1 104 ? -0.260 6.776 25.034 1.00 83.94 104 ASP A N 1
ATOM 823 C CA . ASP A 1 104 ? -1.512 7.483 24.731 1.00 83.94 104 ASP A CA 1
ATOM 824 C C . ASP A 1 104 ? -2.235 6.905 23.493 1.00 83.94 104 ASP A C 1
ATOM 826 O O . ASP A 1 104 ? -3.210 7.476 22.998 1.00 83.94 104 ASP A O 1
ATOM 830 N N . GLY A 1 105 ? -1.712 5.808 22.946 1.00 84.12 105 GLY A N 1
ATOM 831 C CA . GLY A 1 105 ? -2.150 5.164 21.720 1.00 84.12 105 GLY A CA 1
ATOM 832 C C . GLY A 1 105 ? -3.280 4.152 21.928 1.00 84.12 105 GLY A C 1
ATOM 833 O O . GLY A 1 105 ? -3.765 3.928 23.035 1.00 84.12 105 GLY A O 1
ATOM 834 N N . PRO A 1 106 ? -3.737 3.509 20.842 1.00 83.12 106 PRO A N 1
ATOM 835 C CA . PRO A 1 106 ? -4.879 2.599 20.891 1.00 83.12 106 PRO A CA 1
ATOM 836 C C . PRO A 1 106 ? -4.541 1.213 21.472 1.00 83.12 106 PRO A C 1
ATOM 838 O O . PRO A 1 106 ? -5.453 0.416 21.674 1.00 83.12 106 PRO A O 1
ATOM 841 N N . HIS A 1 107 ? -3.257 0.913 21.712 1.00 86.06 107 HIS A N 1
ATOM 842 C CA . HIS A 1 107 ? -2.769 -0.386 22.195 1.00 86.06 107 HIS A CA 1
ATOM 843 C C . HIS A 1 107 ? -3.317 -1.575 21.391 1.00 86.06 107 HIS A C 1
ATOM 845 O O . HIS A 1 107 ? -3.742 -2.592 21.937 1.00 86.06 107 HIS A O 1
ATOM 851 N N . THR A 1 108 ? -3.338 -1.437 20.063 1.00 84.81 108 THR A N 1
ATOM 852 C CA . THR A 1 108 ? -3.850 -2.478 19.165 1.00 84.81 108 THR A CA 1
ATOM 853 C C . THR A 1 108 ? -2.747 -3.338 18.582 1.00 84.81 108 THR A C 1
ATOM 855 O O . THR A 1 108 ? -1.618 -2.878 18.405 1.00 84.81 108 THR A O 1
ATOM 858 N N . MET A 1 109 ? -3.105 -4.567 18.225 1.00 86.19 109 MET A N 1
ATOM 859 C CA . MET A 1 109 ? -2.243 -5.522 17.547 1.00 86.19 109 MET A CA 1
ATOM 860 C C . MET A 1 109 ? -2.941 -6.074 16.304 1.00 86.19 109 MET A C 1
ATOM 862 O O . MET A 1 109 ? -4.130 -6.381 16.359 1.00 86.19 109 MET A O 1
ATOM 866 N N . PHE A 1 110 ? -2.230 -6.153 15.180 1.00 88.50 110 PHE A N 1
ATOM 867 C CA . PHE A 1 110 ? -2.792 -6.599 13.900 1.00 88.50 110 PHE A CA 1
ATOM 868 C C . PHE A 1 110 ? -1.714 -7.156 12.966 1.00 88.50 110 PHE A C 1
ATOM 870 O O . PHE A 1 110 ? -0.543 -6.785 13.065 1.00 88.50 110 PHE A O 1
ATOM 877 N N . LYS A 1 111 ? -2.114 -8.019 12.029 1.00 90.31 111 LYS A N 1
ATOM 878 C CA . LYS A 1 111 ? -1.257 -8.539 10.957 1.00 90.31 111 LYS A CA 1
ATOM 879 C C . LYS A 1 111 ? -1.482 -7.765 9.668 1.00 90.31 111 LYS A C 1
ATOM 881 O O . LYS A 1 111 ? -2.618 -7.567 9.238 1.00 90.31 111 LYS A O 1
ATOM 886 N N . VAL A 1 112 ? -0.395 -7.345 9.040 1.00 93.62 112 VAL A N 1
ATOM 887 C CA . VAL A 1 112 ? -0.413 -6.652 7.753 1.00 93.62 112 VAL A CA 1
ATOM 888 C C . VAL A 1 112 ? 0.385 -7.441 6.732 1.00 93.62 112 VAL A C 1
ATOM 890 O O . VAL A 1 112 ? 1.476 -7.901 7.048 1.00 93.62 112 VAL A O 1
ATOM 893 N N . PHE A 1 113 ? -0.146 -7.578 5.522 1.00 96.50 113 PHE A N 1
ATOM 894 C CA . PHE A 1 113 ? 0.594 -8.085 4.369 1.00 96.50 113 PHE A CA 1
ATOM 895 C C . PHE A 1 113 ? 0.767 -6.959 3.355 1.00 96.50 113 PHE A C 1
ATOM 897 O O . PHE A 1 113 ? -0.189 -6.230 3.080 1.00 96.50 113 PHE A O 1
ATOM 904 N N . GLY A 1 114 ? 1.971 -6.810 2.808 1.00 96.56 114 GLY A N 1
ATOM 905 C CA . GLY A 1 114 ? 2.312 -5.755 1.860 1.00 96.56 114 GLY A CA 1
ATOM 906 C C . GLY A 1 114 ? 2.949 -6.311 0.595 1.00 96.56 114 GLY A C 1
ATOM 907 O O . GLY A 1 114 ? 3.857 -7.129 0.697 1.00 96.56 114 GLY A O 1
ATOM 908 N N . SER A 1 115 ? 2.518 -5.879 -0.594 1.00 96.75 115 SER A N 1
ATOM 909 C CA . SER A 1 115 ? 3.100 -6.350 -1.858 1.00 96.75 115 SER A CA 1
ATOM 910 C C . SER A 1 115 ? 3.156 -5.288 -2.961 1.00 96.75 115 SER A C 1
ATOM 912 O O . SER A 1 115 ? 2.118 -4.707 -3.287 1.00 96.75 115 SER A O 1
ATOM 914 N N . PRO A 1 116 ? 4.331 -5.069 -3.585 1.00 94.88 116 PRO A N 1
ATOM 915 C CA . PRO A 1 116 ? 4.503 -4.059 -4.632 1.00 94.88 116 PRO A CA 1
ATOM 916 C C . PRO A 1 116 ? 4.061 -4.537 -6.019 1.00 94.88 116 PRO A C 1
ATOM 918 O O . PRO A 1 116 ? 4.049 -3.768 -6.976 1.00 94.88 116 PRO A O 1
ATOM 921 N N . PHE A 1 117 ? 3.715 -5.818 -6.147 1.00 94.56 117 PHE A N 1
ATOM 922 C CA . PHE A 1 117 ? 3.513 -6.440 -7.442 1.00 94.56 117 PHE A CA 1
ATOM 923 C C . PHE A 1 117 ? 2.243 -5.958 -8.146 1.00 94.56 117 PHE A C 1
ATOM 925 O O . PHE A 1 117 ? 1.181 -5.782 -7.538 1.00 94.56 117 PHE A O 1
ATOM 932 N N . SER A 1 118 ? 2.338 -5.810 -9.466 1.00 90.38 118 SER A N 1
ATOM 933 C CA . SER A 1 118 ? 1.215 -5.470 -10.338 1.00 90.38 118 SER A CA 1
ATOM 934 C C . SER A 1 118 ? 1.243 -6.264 -11.638 1.00 90.38 118 SER A C 1
ATOM 936 O O . SER A 1 118 ? 2.287 -6.749 -12.079 1.00 90.38 118 SER A O 1
ATOM 938 N N . ARG A 1 119 ? 0.064 -6.420 -12.255 1.00 84.62 119 ARG A N 1
ATOM 939 C CA . ARG A 1 119 ? -0.018 -6.950 -13.617 1.00 84.62 119 ARG A CA 1
ATOM 940 C C . ARG A 1 119 ? 0.510 -5.884 -14.561 1.00 84.62 119 ARG A C 1
ATOM 942 O O . ARG A 1 119 ? -0.175 -4.892 -14.793 1.00 84.62 119 ARG A O 1
ATOM 949 N N . PHE A 1 120 ? 1.675 -6.115 -15.145 1.00 74.62 120 PHE A N 1
ATOM 950 C CA . PHE A 1 120 ? 2.212 -5.218 -16.154 1.00 74.62 120 PHE A CA 1
ATOM 951 C C . PHE A 1 120 ? 3.026 -5.997 -17.184 1.00 74.62 120 PHE A C 1
ATOM 953 O O . PHE A 1 120 ? 3.826 -6.856 -16.830 1.00 74.62 120 PHE A O 1
ATOM 960 N N . SER A 1 121 ? 2.801 -5.715 -18.469 1.00 64.56 121 SER A N 1
ATOM 961 C CA . SER A 1 121 ? 3.472 -6.394 -19.587 1.00 64.56 121 SER A CA 1
ATOM 962 C C . SER A 1 121 ? 4.556 -5.548 -20.260 1.00 64.56 121 SER A C 1
ATOM 964 O O . SER A 1 121 ? 5.103 -5.961 -21.279 1.00 64.56 121 SER A O 1
ATOM 966 N N . GLY A 1 122 ? 4.827 -4.348 -19.749 1.00 77.69 122 GLY A N 1
ATOM 967 C CA . GLY A 1 122 ? 5.900 -3.491 -20.243 1.00 77.69 122 GLY A CA 1
ATOM 968 C C . GLY A 1 122 ? 7.130 -3.517 -19.339 1.00 77.69 122 GLY A C 1
ATOM 969 O O . GLY A 1 122 ? 7.283 -4.364 -18.462 1.00 77.69 122 GLY A O 1
ATOM 970 N N . LEU A 1 123 ? 7.998 -2.531 -19.538 1.00 86.94 123 LEU A N 1
ATOM 971 C CA . LEU A 1 123 ? 9.244 -2.400 -18.803 1.00 86.94 123 LEU A CA 1
ATOM 972 C C . LEU A 1 123 ? 9.048 -1.560 -17.531 1.00 86.94 123 LEU A C 1
ATOM 974 O O . LEU A 1 123 ? 9.280 -0.359 -17.560 1.00 86.94 123 LEU A O 1
ATOM 978 N N . TRP A 1 124 ? 8.620 -2.186 -16.434 1.00 90.25 124 TRP A N 1
ATOM 979 C CA . TRP A 1 124 ? 8.603 -1.593 -15.088 1.00 90.25 124 TRP A CA 1
ATOM 980 C C . TRP A 1 124 ? 8.888 -2.659 -14.023 1.00 90.25 124 TRP A C 1
ATOM 982 O O . TRP A 1 124 ? 8.682 -3.850 -14.268 1.00 90.25 124 TRP A O 1
ATOM 992 N N . ALA A 1 125 ? 9.370 -2.229 -12.855 1.00 93.19 125 ALA A N 1
ATOM 993 C CA . ALA A 1 125 ? 9.689 -3.126 -11.748 1.00 93.19 125 ALA A CA 1
ATOM 994 C C . ALA A 1 125 ? 8.436 -3.743 -11.125 1.00 93.19 125 ALA A C 1
ATOM 996 O O . ALA A 1 125 ? 7.325 -3.247 -11.322 1.00 93.19 125 ALA A O 1
ATOM 997 N N . PHE A 1 126 ? 8.621 -4.830 -10.370 1.00 93.62 126 PHE A N 1
ATOM 998 C CA . PHE A 1 126 ? 7.531 -5.530 -9.682 1.00 93.62 126 PHE A CA 1
ATOM 999 C C . PHE A 1 126 ? 6.370 -5.938 -10.614 1.00 93.62 126 PHE A C 1
ATOM 1001 O O . PHE A 1 126 ? 5.221 -6.094 -10.192 1.00 93.62 126 PHE A O 1
ATOM 1008 N N . GLY A 1 127 ? 6.659 -6.118 -11.903 1.00 91.62 127 GLY A N 1
ATOM 1009 C CA . GLY A 1 127 ? 5.739 -6.701 -12.866 1.00 91.62 127 GLY A CA 1
ATOM 1010 C C . GLY A 1 127 ? 5.799 -8.222 -12.792 1.00 91.62 127 GLY A C 1
ATOM 1011 O O . GLY A 1 127 ? 6.881 -8.807 -12.802 1.00 91.62 127 GLY A O 1
ATOM 1012 N N . TYR A 1 128 ? 4.642 -8.876 -12.749 1.00 88.62 128 TYR A N 1
ATOM 1013 C CA . TYR A 1 128 ? 4.541 -10.305 -13.050 1.00 88.62 128 TYR A CA 1
ATOM 1014 C C . TYR A 1 128 ? 3.807 -10.520 -14.371 1.00 88.62 128 TYR A C 1
ATOM 1016 O O . TYR A 1 128 ? 3.091 -9.642 -14.861 1.00 88.62 128 TYR A O 1
ATOM 1024 N N . SER A 1 129 ? 4.011 -11.706 -14.948 1.00 80.94 129 SER A N 1
ATOM 1025 C CA . SER A 1 129 ? 3.428 -12.101 -16.228 1.00 80.94 129 SER A CA 1
ATOM 1026 C C . SER A 1 129 ? 1.912 -11.900 -16.264 1.00 80.94 129 SER A C 1
ATOM 1028 O O . SER A 1 129 ? 1.209 -12.011 -15.261 1.00 80.94 129 SER A O 1
ATOM 1030 N N . SER A 1 130 ? 1.385 -11.666 -17.465 1.00 72.00 130 SER A N 1
ATOM 1031 C CA . SER A 1 130 ? -0.063 -11.573 -17.686 1.00 72.00 130 SER A CA 1
ATOM 1032 C C . SER A 1 130 ? -0.790 -12.924 -17.600 1.00 72.00 130 SER A C 1
ATOM 1034 O O . SER A 1 130 ? -2.029 -12.935 -17.571 1.00 72.00 130 SER A O 1
ATOM 1036 N N . LEU A 1 131 ? -0.030 -14.025 -17.530 1.00 84.56 131 LEU A N 1
ATOM 1037 C CA . LEU A 1 131 ? -0.529 -15.383 -17.358 1.00 84.56 131 LEU A CA 1
ATOM 1038 C C . LEU A 1 131 ? -1.266 -15.530 -16.009 1.00 84.56 131 LEU A C 1
ATOM 1040 O O . LEU A 1 131 ? -0.725 -15.138 -14.971 1.00 84.56 131 LEU A O 1
ATOM 1044 N N . PRO A 1 132 ? -2.507 -16.056 -15.994 1.00 85.88 132 PRO A N 1
ATOM 1045 C CA . PRO A 1 132 ? -3.295 -16.213 -14.772 1.00 85.88 132 PRO A CA 1
ATOM 1046 C C . PRO A 1 132 ? -2.572 -16.947 -13.635 1.00 85.88 132 PRO A C 1
ATOM 1048 O O . PRO A 1 132 ? -2.639 -16.500 -12.491 1.00 85.88 132 PRO A O 1
ATOM 1051 N N . GLU A 1 133 ? -1.847 -18.016 -13.960 1.00 90.56 133 GLU A N 1
ATOM 1052 C CA . GLU A 1 133 ? -1.154 -18.894 -13.017 1.00 90.56 133 GLU A CA 1
ATOM 1053 C C . GLU A 1 133 ? -0.054 -18.187 -12.215 1.00 90.56 133 GLU A C 1
ATOM 1055 O O . GLU A 1 133 ? 0.173 -18.519 -11.051 1.00 90.56 133 GLU A O 1
ATOM 1060 N N . ASP A 1 134 ? 0.599 -17.177 -12.795 1.00 90.94 134 ASP A N 1
ATOM 1061 C CA . ASP A 1 134 ? 1.603 -16.385 -12.086 1.00 90.94 134 ASP A CA 1
ATOM 1062 C C . ASP A 1 134 ? 0.955 -15.492 -11.031 1.00 90.94 134 ASP A C 1
ATOM 1064 O O . ASP A 1 134 ? 1.462 -15.382 -9.915 1.00 90.94 134 ASP A O 1
ATOM 1068 N N . GLY A 1 135 ? -0.203 -14.911 -11.357 1.00 92.50 135 GLY A N 1
ATOM 1069 C CA . GLY A 1 135 ? -1.017 -14.189 -10.387 1.00 92.50 135 GLY A CA 1
ATOM 1070 C C . GLY A 1 135 ? -1.515 -15.110 -9.274 1.00 92.50 135 GLY A C 1
ATOM 1071 O O . GLY A 1 135 ? -1.418 -14.750 -8.105 1.00 92.50 135 GLY A O 1
ATOM 1072 N N . ASP A 1 136 ? -2.007 -16.302 -9.615 1.00 93.19 136 ASP A N 1
ATOM 1073 C CA . ASP A 1 136 ? -2.502 -17.264 -8.626 1.00 93.19 136 ASP A CA 1
ATOM 1074 C C . ASP A 1 136 ? -1.390 -17.687 -7.660 1.00 93.19 136 ASP A C 1
ATOM 1076 O O . ASP A 1 136 ? -1.569 -17.596 -6.446 1.00 93.19 136 ASP A O 1
ATOM 1080 N N . ARG A 1 137 ? -0.212 -18.051 -8.185 1.00 94.81 137 ARG A N 1
ATOM 1081 C CA . ARG A 1 137 ? 0.970 -18.425 -7.391 1.00 94.81 137 ARG A CA 1
ATOM 1082 C C . ARG A 1 137 ? 1.482 -17.281 -6.518 1.00 94.81 137 ARG A C 1
ATOM 1084 O O . ARG A 1 137 ? 1.947 -17.513 -5.402 1.00 94.81 137 ARG A O 1
ATOM 1091 N N . LEU A 1 138 ? 1.455 -16.052 -7.027 1.00 96.06 138 LEU A N 1
ATOM 1092 C CA . LEU A 1 138 ? 1.884 -14.882 -6.272 1.00 96.06 138 LEU A CA 1
ATOM 1093 C C . LEU A 1 138 ? 0.914 -14.609 -5.118 1.00 96.06 138 LEU A C 1
ATOM 1095 O O . LEU A 1 138 ? 1.312 -14.577 -3.958 1.00 96.06 138 LEU A O 1
ATOM 1099 N N . TRP A 1 139 ? -0.372 -14.432 -5.418 1.00 96.31 139 TRP A N 1
ATOM 1100 C CA . TRP A 1 139 ? -1.335 -13.984 -4.416 1.00 96.31 139 TRP A CA 1
ATOM 1101 C C . TRP A 1 139 ? -1.712 -15.080 -3.418 1.00 96.31 139 TRP A C 1
ATOM 1103 O O . TRP A 1 139 ? -2.034 -14.750 -2.280 1.00 96.31 139 TRP A O 1
ATOM 1113 N N . SER A 1 140 ? -1.593 -16.369 -3.763 1.00 95.25 140 SER A N 1
ATOM 1114 C CA . SER A 1 140 ? -1.843 -17.472 -2.819 1.00 95.25 140 SER A CA 1
ATOM 1115 C C . SER A 1 140 ? -0.900 -17.492 -1.611 1.00 95.25 140 SER A C 1
ATOM 1117 O O . SER A 1 140 ? -1.172 -18.203 -0.648 1.00 95.25 140 SER A O 1
ATOM 1119 N N . GLN A 1 141 ? 0.205 -16.741 -1.649 1.00 96.69 141 GLN A N 1
ATOM 1120 C CA . GLN A 1 141 ? 1.165 -16.634 -0.545 1.00 96.69 141 GLN A CA 1
ATOM 1121 C C . GLN A 1 141 ? 0.682 -15.724 0.593 1.00 96.69 141 GLN A C 1
ATOM 1123 O O . GLN A 1 141 ? 1.275 -15.731 1.672 1.00 96.69 141 GLN A O 1
ATOM 1128 N N . ILE A 1 142 ? -0.386 -14.943 0.387 1.00 96.31 142 ILE A N 1
ATOM 1129 C CA . ILE A 1 142 ? -0.913 -14.064 1.432 1.00 96.31 142 ILE A CA 1
ATOM 1130 C C . ILE A 1 142 ? -1.522 -14.910 2.571 1.00 96.31 142 ILE A C 1
ATOM 1132 O O . ILE A 1 142 ? -2.446 -15.693 2.321 1.00 96.31 142 ILE A O 1
ATOM 1136 N N . PRO A 1 143 ? -1.093 -14.725 3.835 1.00 93.81 143 PRO A N 1
ATOM 1137 C CA . PRO A 1 143 ? -1.657 -15.446 4.971 1.00 93.81 143 PRO A CA 1
ATOM 1138 C C . PRO A 1 143 ? -3.154 -15.174 5.162 1.00 93.81 143 PRO A C 1
ATOM 1140 O O . PRO A 1 143 ? -3.605 -14.024 5.120 1.00 93.81 143 PRO A O 1
ATOM 1143 N N . LEU A 1 144 ? -3.923 -16.230 5.443 1.00 90.38 144 LEU A N 1
ATOM 1144 C CA . LEU A 1 144 ? -5.381 -16.160 5.623 1.00 90.38 144 LEU A CA 1
ATOM 1145 C C . LEU A 1 144 ? -5.819 -15.274 6.798 1.00 90.38 144 LEU A C 1
ATOM 1147 O O . LEU A 1 144 ? -6.944 -14.781 6.810 1.00 90.38 144 LEU A O 1
ATOM 1151 N N . ASP A 1 145 ? -4.953 -15.070 7.788 1.00 88.69 145 ASP A N 1
ATOM 1152 C CA . ASP A 1 145 ? -5.237 -14.283 8.986 1.00 88.69 145 ASP A CA 1
ATOM 1153 C C . ASP A 1 145 ? -4.880 -12.791 8.857 1.00 88.69 145 ASP A C 1
ATOM 1155 O O . ASP A 1 145 ? -5.134 -12.027 9.791 1.00 88.69 145 ASP A O 1
ATOM 1159 N N . THR A 1 146 ? -4.398 -12.346 7.691 1.00 92.38 146 THR A N 1
ATOM 1160 C CA . THR A 1 146 ? -4.075 -10.939 7.386 1.00 92.38 146 THR A CA 1
ATOM 1161 C C . THR A 1 146 ? -5.241 -10.000 7.731 1.00 92.38 146 THR A C 1
ATOM 1163 O O . THR A 1 146 ? -6.324 -10.108 7.153 1.00 92.38 146 THR A O 1
ATOM 1166 N N . ASP A 1 147 ? -5.045 -9.066 8.670 1.00 91.75 147 ASP A N 1
ATOM 1167 C CA . ASP A 1 147 ? -6.057 -8.072 9.067 1.00 91.75 147 ASP A CA 1
ATOM 1168 C C . ASP A 1 147 ? -6.113 -6.895 8.086 1.00 91.75 147 ASP A C 1
ATOM 1170 O O . ASP A 1 147 ? -7.197 -6.407 7.755 1.00 91.75 147 ASP A O 1
ATOM 1174 N N . ILE A 1 148 ? -4.941 -6.437 7.637 1.00 94.31 148 ILE A N 1
ATOM 1175 C CA . ILE A 1 148 ? -4.772 -5.310 6.718 1.00 94.31 148 ILE A CA 1
ATOM 1176 C C . ILE A 1 148 ? -3.951 -5.768 5.515 1.00 94.31 148 ILE A C 1
ATOM 1178 O O . ILE A 1 148 ? -2.854 -6.295 5.669 1.00 94.31 148 ILE A O 1
ATOM 1182 N N . LEU A 1 149 ? -4.462 -5.536 4.313 1.00 96.56 149 LEU A N 1
ATOM 1183 C CA . LEU A 1 149 ? -3.758 -5.827 3.068 1.00 96.56 149 LEU A CA 1
ATOM 1184 C C . LEU A 1 149 ? -3.329 -4.515 2.409 1.00 96.56 149 LEU A C 1
ATOM 1186 O O . LEU A 1 149 ? -4.146 -3.608 2.276 1.00 96.56 149 LEU A O 1
ATOM 1190 N N . VAL A 1 150 ? -2.068 -4.404 2.002 1.00 96.38 150 VAL A N 1
ATOM 1191 C CA . VAL A 1 150 ? -1.536 -3.245 1.274 1.00 96.38 150 VAL A CA 1
ATOM 1192 C C . VAL A 1 150 ? -0.920 -3.737 -0.031 1.00 96.38 150 VAL A C 1
ATOM 1194 O O . VAL A 1 150 ? 0.073 -4.457 -0.018 1.00 96.38 150 VAL A O 1
ATOM 1197 N N . THR A 1 151 ? -1.497 -3.377 -1.169 1.00 95.56 151 THR A N 1
ATOM 1198 C CA . THR A 1 151 ? -1.001 -3.806 -2.483 1.00 95.56 151 THR A CA 1
ATOM 1199 C C . THR A 1 151 ? -0.735 -2.615 -3.376 1.00 95.56 151 THR A C 1
ATOM 1201 O O . THR A 1 151 ? -1.428 -1.608 -3.294 1.00 95.56 151 THR A O 1
ATOM 1204 N N . HIS A 1 152 ? 0.241 -2.722 -4.276 1.00 93.06 152 HIS A N 1
ATOM 1205 C CA . HIS A 1 152 ? 0.407 -1.678 -5.278 1.00 93.06 152 HIS A CA 1
ATOM 1206 C C . HIS A 1 152 ? -0.838 -1.585 -6.180 1.00 93.06 152 HIS A C 1
ATOM 1208 O O . HIS A 1 152 ? -1.467 -0.531 -6.281 1.00 93.06 152 HIS A O 1
ATOM 1214 N N . THR A 1 153 ? -1.241 -2.728 -6.746 1.00 91.25 153 THR A N 1
ATOM 1215 C CA . THR A 1 153 ? -2.390 -2.879 -7.652 1.00 91.25 153 THR A CA 1
ATOM 1216 C C . THR A 1 153 ? -3.734 -3.020 -6.912 1.00 91.25 153 THR A C 1
ATOM 1218 O O . THR A 1 153 ? -3.774 -3.636 -5.839 1.00 91.25 153 THR A O 1
ATOM 1221 N N . PRO A 1 154 ? -4.849 -2.492 -7.456 1.00 92.25 154 PRO A N 1
ATOM 1222 C CA . PRO A 1 154 ? -6.184 -2.741 -6.921 1.00 92.25 154 PRO A CA 1
ATOM 1223 C C . PRO A 1 154 ? -6.724 -4.132 -7.316 1.00 92.25 154 PRO A C 1
ATOM 1225 O O . PRO A 1 154 ? -6.304 -4.708 -8.324 1.00 92.25 154 PRO A O 1
ATOM 1228 N N . PRO A 1 155 ? -7.678 -4.697 -6.555 1.00 93.06 155 PRO A N 1
ATOM 1229 C CA . PRO A 1 155 ? -8.436 -5.874 -6.977 1.00 93.06 155 PRO A CA 1
ATOM 1230 C C . PRO A 1 155 ? -9.406 -5.541 -8.125 1.00 93.06 155 PRO A C 1
ATOM 1232 O O . PRO A 1 155 ? -9.929 -4.433 -8.207 1.00 93.06 155 PRO A O 1
ATOM 1235 N N . LEU A 1 156 ? -9.663 -6.511 -9.009 1.00 91.00 156 LEU A N 1
ATOM 1236 C CA . LEU A 1 156 ? -10.536 -6.325 -10.179 1.00 91.00 156 LEU A CA 1
ATOM 1237 C C . LEU A 1 156 ? -11.938 -5.824 -9.792 1.00 91.00 156 LEU A C 1
ATOM 1239 O O . LEU A 1 156 ? -12.602 -6.411 -8.939 1.00 91.00 156 LEU A O 1
ATOM 1243 N N . GLY A 1 157 ? -12.408 -4.779 -10.471 1.00 87.19 157 GLY A N 1
ATOM 1244 C CA . GLY A 1 157 ? -13.727 -4.173 -10.289 1.00 87.19 157 GLY A CA 1
ATOM 1245 C C . GLY A 1 157 ? -13.890 -3.382 -8.988 1.00 87.19 157 GLY A C 1
ATOM 1246 O O . GLY A 1 157 ? -15.000 -2.925 -8.697 1.00 87.19 157 GLY A O 1
ATOM 1247 N N . LEU A 1 158 ? -12.822 -3.248 -8.194 1.00 89.06 158 LEU A N 1
ATOM 1248 C CA . LEU A 1 158 ? -12.836 -2.618 -6.884 1.00 89.06 158 LEU A CA 1
ATOM 1249 C C . LEU A 1 158 ? -11.776 -1.510 -6.797 1.00 89.06 158 LEU A C 1
ATOM 1251 O O . LEU A 1 158 ? -10.592 -1.764 -6.591 1.00 89.06 158 LEU A O 1
ATOM 1255 N N . CYS A 1 159 ? -12.236 -0.263 -6.883 1.00 87.88 159 CYS A N 1
ATOM 1256 C CA . CYS A 1 159 ? -11.435 0.959 -6.867 1.00 87.88 159 CYS A CA 1
ATOM 1257 C C . CYS A 1 159 ? -10.374 0.988 -7.986 1.00 87.88 159 CYS A C 1
ATOM 1259 O O . CYS A 1 159 ? -9.250 1.440 -7.773 1.00 87.88 159 CYS A O 1
ATOM 1261 N N . ASP A 1 160 ? -10.744 0.510 -9.178 1.00 84.56 160 ASP A N 1
ATOM 1262 C CA . ASP A 1 160 ? -9.855 0.299 -10.327 1.00 84.56 160 ASP A CA 1
ATOM 1263 C C . ASP A 1 160 ? -10.393 0.859 -11.660 1.00 84.56 160 ASP A C 1
ATOM 1265 O O . ASP A 1 160 ? -9.971 0.406 -12.725 1.00 84.56 160 ASP A O 1
ATOM 1269 N N . ARG A 1 161 ? -11.327 1.823 -11.601 1.00 75.06 161 ARG A N 1
ATOM 1270 C CA . ARG A 1 161 ? -12.032 2.396 -12.765 1.00 75.06 161 ARG A CA 1
ATOM 1271 C C . ARG A 1 161 ? -11.974 3.914 -12.838 1.00 75.06 161 ARG A C 1
ATOM 1273 O O . ARG A 1 161 ? -11.787 4.579 -11.822 1.00 75.06 161 ARG A O 1
ATOM 1280 N N . GLN A 1 162 ? -12.271 4.445 -14.025 1.00 54.00 162 GLN A N 1
ATOM 1281 C CA . GLN A 1 162 ? -12.509 5.866 -14.256 1.00 54.00 162 GLN A CA 1
ATOM 1282 C C . GLN A 1 162 ? -13.912 6.320 -13.789 1.00 54.00 162 GLN A C 1
ATOM 1284 O O . GLN A 1 162 ? -14.899 5.610 -14.006 1.00 54.00 162 GLN A O 1
ATOM 1289 N N . PRO A 1 163 ? -14.061 7.514 -13.177 1.00 44.47 163 PRO A N 1
ATOM 1290 C CA . PRO A 1 163 ? -15.372 8.095 -12.902 1.00 44.47 163 PRO A CA 1
ATOM 1291 C C . PRO A 1 163 ? -16.152 8.312 -14.209 1.00 44.47 163 PRO A C 1
ATOM 1293 O O . PRO A 1 163 ? -15.758 9.136 -15.031 1.00 44.47 163 PRO A O 1
ATOM 1296 N N . GLY A 1 164 ? -17.263 7.591 -14.390 1.00 44.47 164 GLY A N 1
ATOM 1297 C CA . GLY A 1 164 ? -18.156 7.725 -15.552 1.00 44.47 164 GLY A CA 1
ATOM 1298 C C . GLY A 1 164 ? -18.375 6.442 -16.364 1.00 44.47 164 GLY A C 1
ATOM 1299 O O . GLY A 1 164 ? -19.356 6.363 -17.099 1.00 44.47 164 GLY A O 1
ATOM 1300 N N . GLU A 1 165 ? -17.547 5.411 -16.185 1.00 47.56 165 GLU A N 1
ATOM 1301 C CA . GLU A 1 165 ? -17.724 4.104 -16.835 1.00 47.56 165 GLU A CA 1
ATOM 1302 C C . GLU A 1 165 ? -18.613 3.178 -15.988 1.00 47.56 165 GLU A C 1
ATOM 1304 O O . GLU A 1 165 ? -18.153 2.371 -15.179 1.00 47.56 165 GLU A O 1
ATOM 1309 N N . ASN A 1 166 ? -19.929 3.319 -16.158 1.00 42.34 166 ASN A N 1
ATOM 1310 C CA . ASN A 1 166 ? -20.939 2.487 -15.491 1.00 42.34 166 ASN A CA 1
ATOM 1311 C C . ASN A 1 166 ? -21.384 1.266 -16.316 1.00 42.34 166 ASN A C 1
ATOM 1313 O O . ASN A 1 166 ? -22.331 0.589 -15.920 1.00 42.34 166 ASN A O 1
ATOM 1317 N N . THR A 1 167 ? -20.752 0.960 -17.451 1.00 39.59 167 THR A N 1
ATOM 1318 C CA . THR A 1 167 ? -21.142 -0.203 -18.259 1.00 39.59 167 THR A CA 1
ATOM 1319 C C . THR A 1 167 ? -20.327 -1.435 -17.864 1.00 39.59 167 THR A C 1
ATOM 1321 O O . THR A 1 167 ? -19.124 -1.464 -18.126 1.00 39.59 167 THR A O 1
ATOM 1324 N N . PRO A 1 168 ? -20.936 -2.476 -17.265 1.00 40.44 168 PRO A N 1
ATOM 1325 C CA . PRO A 1 168 ? -20.333 -3.800 -17.261 1.00 40.44 168 PRO A CA 1
ATOM 1326 C C . PRO A 1 168 ? -20.320 -4.288 -18.712 1.00 40.44 168 PRO A C 1
ATOM 1328 O O . PRO A 1 168 ? -21.345 -4.698 -19.245 1.00 40.44 168 PRO A O 1
ATOM 1331 N N . THR A 1 169 ? -19.193 -4.150 -19.407 1.00 38.84 169 THR A N 1
ATOM 1332 C CA . THR A 1 169 ? -19.034 -4.772 -20.723 1.00 38.84 169 THR A CA 1
ATOM 1333 C C . THR A 1 169 ? -18.434 -6.153 -20.517 1.00 38.84 169 THR A C 1
ATOM 1335 O O . THR A 1 169 ? -17.251 -6.274 -20.196 1.00 38.84 169 THR A O 1
ATOM 1338 N N . ASP A 1 170 ? -19.242 -7.188 -20.728 1.00 35.41 170 ASP A N 1
ATOM 1339 C CA . ASP A 1 170 ? -18.887 -8.612 -20.617 1.00 35.41 170 ASP A CA 1
ATOM 1340 C C . ASP A 1 170 ? -17.919 -9.106 -21.719 1.00 35.41 170 ASP A C 1
ATOM 1342 O O . ASP A 1 170 ? -17.831 -10.297 -22.012 1.00 35.41 170 ASP A O 1
ATOM 1346 N N . THR A 1 171 ? -17.153 -8.205 -22.335 1.00 34.28 171 THR A N 1
ATOM 1347 C CA . THR A 1 171 ? -16.172 -8.513 -23.382 1.00 34.28 171 THR A CA 1
ATOM 1348 C C . THR A 1 171 ? -14.788 -7.998 -22.985 1.00 34.28 171 THR A C 1
ATOM 1350 O O . THR A 1 171 ? -14.499 -6.810 -23.152 1.00 34.28 171 THR A O 1
ATOM 1353 N N . PRO A 1 172 ? -13.896 -8.872 -22.484 1.00 37.19 172 PRO A N 1
ATOM 1354 C CA . PRO A 1 172 ? -12.491 -8.541 -22.319 1.00 37.19 172 PRO A CA 1
ATOM 1355 C C . PRO A 1 172 ? -11.845 -8.480 -23.709 1.00 37.19 172 PRO A C 1
ATOM 1357 O O . PRO A 1 172 ? -11.719 -9.503 -24.377 1.00 37.19 172 PRO A O 1
ATOM 1360 N N . GLY A 1 173 ? -11.465 -7.286 -24.171 1.00 38.00 173 GLY A N 1
ATOM 1361 C CA . GLY A 1 173 ? -10.757 -7.156 -25.454 1.00 38.00 173 GLY A CA 1
ATOM 1362 C C . GLY A 1 173 ? -10.681 -5.767 -26.088 1.00 38.00 173 GLY A C 1
ATOM 1363 O O . GLY A 1 173 ? -9.907 -5.581 -27.019 1.00 38.00 173 GLY A O 1
ATOM 1364 N N . SER A 1 174 ? -11.419 -4.770 -25.600 1.00 37.50 174 SER A N 1
ATOM 1365 C CA . SER A 1 174 ? -11.330 -3.401 -26.120 1.00 37.50 174 SER A CA 1
ATOM 1366 C C . SER A 1 174 ? -11.573 -2.408 -24.988 1.00 37.50 174 SER A C 1
ATOM 1368 O O . SER A 1 174 ? -12.707 -2.219 -24.568 1.00 37.50 174 SER A O 1
ATOM 1370 N N . GLY A 1 175 ? -10.495 -1.848 -24.428 1.00 45.53 175 GLY A N 1
ATOM 1371 C CA . GLY A 1 175 ? -10.556 -0.648 -23.584 1.00 45.53 175 GLY A CA 1
ATOM 1372 C C . GLY A 1 175 ? -11.511 -0.685 -22.386 1.00 45.53 175 GLY A C 1
ATOM 1373 O O . GLY A 1 175 ? -12.099 0.343 -22.087 1.00 45.53 175 GLY A O 1
ATOM 1374 N N . SER A 1 176 ? -11.684 -1.819 -21.693 1.00 48.91 176 SER A N 1
ATOM 1375 C CA . SER A 1 176 ? -12.758 -1.967 -20.692 1.00 48.91 176 SER A CA 1
ATOM 1376 C C . SER A 1 176 ? -12.585 -1.154 -19.397 1.00 48.91 176 SER A C 1
ATOM 1378 O O . SER A 1 176 ? -13.290 -1.442 -18.436 1.00 48.91 176 SER A O 1
ATOM 1380 N N . GLY A 1 177 ? -11.638 -0.212 -19.315 1.00 56.59 177 GLY A N 1
ATOM 1381 C CA . GLY A 1 177 ? -11.527 0.727 -18.190 1.00 56.59 177 GLY A CA 1
ATOM 1382 C C . GLY A 1 177 ? -11.266 0.123 -16.803 1.00 56.59 177 GLY A C 1
ATOM 1383 O O . GLY A 1 177 ? -11.289 0.834 -15.801 1.00 56.59 177 GLY A O 1
ATOM 1384 N N . VAL A 1 178 ? -11.032 -1.191 -16.726 1.00 66.69 178 VAL A N 1
ATOM 1385 C CA . VAL A 1 178 ? -10.841 -1.953 -15.489 1.00 66.69 178 VAL A CA 1
ATOM 1386 C C . VAL A 1 178 ? -9.411 -2.484 -15.471 1.00 66.69 178 VAL A C 1
ATOM 1388 O O . VAL A 1 178 ? -9.040 -3.297 -16.319 1.00 66.69 178 VAL A O 1
ATOM 1391 N N . TYR A 1 179 ? -8.615 -2.037 -14.502 1.00 79.06 179 TYR A N 1
ATOM 1392 C CA . TYR A 1 179 ? -7.182 -2.356 -14.424 1.00 79.06 179 TYR A CA 1
ATOM 1393 C C . TYR A 1 179 ? -6.807 -3.245 -13.231 1.00 79.06 179 TYR A C 1
ATOM 1395 O O . TYR A 1 179 ? -5.633 -3.572 -13.043 1.00 79.06 179 TYR A O 1
ATOM 1403 N N . GLY A 1 180 ? -7.778 -3.635 -12.404 1.00 86.56 180 GLY A N 1
ATOM 1404 C CA . GLY A 1 180 ? -7.520 -4.415 -11.204 1.00 86.56 180 GLY A CA 1
ATOM 1405 C C . GLY A 1 180 ? -7.199 -5.886 -11.470 1.00 86.56 180 GLY A C 1
ATOM 1406 O O . GLY A 1 180 ? -7.475 -6.464 -12.524 1.00 86.56 180 GLY A O 1
ATOM 1407 N N . CYS A 1 181 ? -6.600 -6.529 -10.473 1.00 91.38 181 CYS A N 1
ATOM 1408 C CA . CYS A 1 181 ? -6.161 -7.914 -10.555 1.00 91.38 181 CYS A CA 1
ATOM 1409 C C . CYS A 1 181 ? -7.275 -8.903 -10.161 1.00 91.38 181 CYS A C 1
ATOM 1411 O O . CYS A 1 181 ? -7.791 -8.879 -9.039 1.00 91.38 181 CYS A O 1
ATOM 1413 N N . LYS A 1 182 ? -7.624 -9.815 -11.082 1.00 92.06 182 LYS A N 1
ATOM 1414 C CA . LYS A 1 182 ? -8.638 -10.865 -10.867 1.00 92.06 182 LYS A CA 1
ATOM 1415 C C . LYS A 1 182 ? -8.212 -11.863 -9.789 1.00 92.06 182 LYS A C 1
ATOM 1417 O O . LYS A 1 182 ? -9.019 -12.233 -8.941 1.00 92.06 182 LYS A O 1
ATOM 1422 N N . GLN A 1 183 ? -6.952 -12.286 -9.818 1.00 93.75 183 GLN A N 1
ATOM 1423 C CA . GLN A 1 183 ? -6.392 -13.245 -8.866 1.00 93.75 183 GLN A CA 1
ATOM 1424 C C . GLN A 1 183 ? -6.320 -12.653 -7.452 1.00 93.75 183 GLN A C 1
ATOM 1426 O O . GLN A 1 183 ? -6.679 -13.317 -6.482 1.00 93.75 183 GLN A O 1
ATOM 1431 N N . LEU A 1 184 ? -5.977 -11.365 -7.337 1.00 94.88 184 LEU A N 1
ATOM 1432 C CA . LEU A 1 184 ? -6.023 -10.644 -6.066 1.00 94.88 184 LEU A CA 1
ATOM 1433 C C . LEU A 1 184 ? -7.451 -10.584 -5.507 1.00 94.88 184 LEU A C 1
ATOM 1435 O O . LEU A 1 184 ? -7.656 -10.897 -4.337 1.00 94.88 184 LEU A O 1
ATOM 1439 N N . LEU A 1 185 ? -8.448 -10.251 -6.338 1.00 93.94 185 LEU A N 1
ATOM 1440 C CA . LEU A 1 185 ? -9.859 -10.271 -5.931 1.00 93.94 185 LEU A CA 1
ATOM 1441 C C . LEU A 1 185 ? -10.274 -11.653 -5.402 1.00 93.94 185 LEU A C 1
ATOM 1443 O O . LEU A 1 185 ? -10.924 -11.752 -4.360 1.00 93.94 185 LEU A O 1
ATOM 1447 N N . HIS A 1 186 ? -9.885 -12.710 -6.115 1.00 91.62 186 HIS A N 1
ATOM 1448 C CA . HIS A 1 186 ? -10.191 -14.087 -5.745 1.00 91.62 186 HIS A CA 1
ATOM 1449 C C . HIS A 1 186 ? -9.613 -14.450 -4.370 1.00 91.62 186 HIS A C 1
ATOM 1451 O O . HIS A 1 186 ? -10.337 -14.902 -3.480 1.00 91.62 186 HIS A O 1
ATOM 1457 N N . VAL A 1 187 ? -8.321 -14.189 -4.162 1.00 92.94 187 VAL A N 1
ATOM 1458 C CA . VAL A 1 187 ? -7.644 -14.464 -2.891 1.00 92.94 187 VAL A CA 1
ATOM 1459 C C . VAL A 1 187 ? -8.187 -13.585 -1.755 1.00 92.94 187 VAL A C 1
ATOM 1461 O O . VAL A 1 187 ? -8.328 -14.054 -0.624 1.00 92.94 187 VAL A O 1
ATOM 1464 N N . MET A 1 188 ? -8.600 -12.346 -2.032 1.00 93.44 188 MET A N 1
ATOM 1465 C CA . MET A 1 188 ? -9.255 -11.491 -1.036 1.00 93.44 188 MET A CA 1
ATOM 1466 C C . MET A 1 188 ? -10.581 -12.065 -0.528 1.00 93.44 188 MET A C 1
ATOM 1468 O O . MET A 1 188 ? -10.880 -11.905 0.654 1.00 93.44 188 MET A O 1
ATOM 1472 N N . GLY A 1 189 ? -11.335 -12.801 -1.350 1.00 91.19 189 GLY A N 1
ATOM 1473 C CA . GLY A 1 189 ? -12.502 -13.554 -0.879 1.00 91.19 189 GLY A CA 1
ATOM 1474 C C . GLY A 1 189 ? -12.147 -14.638 0.150 1.00 91.19 189 GLY A C 1
ATOM 1475 O O . GLY A 1 189 ? -12.969 -15.008 1.004 1.00 91.19 189 GLY A O 1
ATOM 1476 N N . ASN A 1 190 ? -10.902 -15.119 0.120 1.00 88.38 190 ASN A N 1
ATOM 1477 C CA . ASN A 1 190 ? -10.364 -16.079 1.076 1.00 88.38 190 ASN A CA 1
ATOM 1478 C C . ASN A 1 190 ? -9.809 -15.434 2.344 1.00 88.38 190 ASN A C 1
ATOM 1480 O O . ASN A 1 190 ? -10.085 -15.923 3.430 1.00 88.38 190 ASN A O 1
ATOM 1484 N N . ILE A 1 191 ? -9.107 -14.315 2.243 1.00 91.12 191 ILE A N 1
ATOM 1485 C CA . ILE A 1 191 ? -8.522 -13.643 3.415 1.00 91.12 191 ILE A CA 1
ATOM 1486 C C . ILE A 1 191 ? -9.560 -12.797 4.162 1.00 91.12 191 ILE A C 1
ATOM 1488 O O . ILE A 1 191 ? -9.605 -12.771 5.392 1.00 91.12 191 ILE A O 1
ATOM 1492 N N . ARG A 1 192 ? -10.393 -12.076 3.401 1.00 92.44 192 ARG A N 1
ATOM 1493 C CA . ARG A 1 192 ? -11.358 -11.077 3.878 1.00 92.44 192 ARG A CA 1
ATOM 1494 C C . ARG A 1 192 ? -10.714 -10.080 4.862 1.00 92.44 192 ARG A C 1
ATOM 1496 O O . ARG A 1 192 ? -11.149 -10.000 6.014 1.00 92.44 192 ARG A O 1
ATOM 1503 N N . PRO A 1 193 ? -9.665 -9.331 4.452 1.00 93.56 193 PRO A N 1
ATOM 1504 C CA . PRO A 1 193 ? -9.013 -8.365 5.337 1.00 93.56 193 PRO A CA 1
ATOM 1505 C C . PRO A 1 193 ? -10.021 -7.294 5.772 1.00 93.56 193 PRO A C 1
ATOM 1507 O O . PRO A 1 193 ? -10.945 -6.963 5.031 1.00 93.56 193 PRO A O 1
ATOM 1510 N N . MET A 1 194 ? -9.868 -6.721 6.962 1.00 93.12 194 MET A N 1
ATOM 1511 C CA . MET A 1 194 ? -10.774 -5.660 7.417 1.00 93.12 194 MET A CA 1
ATOM 1512 C C . MET A 1 194 ? -10.589 -4.379 6.588 1.00 93.12 194 MET A C 1
ATOM 1514 O O . MET A 1 194 ? -11.556 -3.670 6.298 1.00 93.12 194 MET A O 1
ATOM 1518 N N . LEU A 1 195 ? -9.345 -4.116 6.180 1.00 95.25 195 LEU A N 1
ATOM 1519 C CA . LEU A 1 195 ? -8.948 -3.000 5.330 1.00 95.25 195 LEU A CA 1
ATOM 1520 C C . LEU A 1 195 ? -8.007 -3.502 4.230 1.00 95.25 195 LEU A C 1
ATOM 1522 O O . LEU A 1 195 ? -7.004 -4.147 4.525 1.00 95.25 195 LEU A O 1
ATOM 1526 N N . ALA A 1 196 ? -8.312 -3.176 2.979 1.00 95.94 196 ALA A N 1
ATOM 1527 C CA . ALA A 1 196 ? -7.405 -3.336 1.850 1.00 95.94 196 ALA A CA 1
ATOM 1528 C C . ALA A 1 196 ? -7.058 -1.952 1.294 1.00 95.94 196 ALA A C 1
ATOM 1530 O O . ALA A 1 196 ? -7.956 -1.169 0.987 1.00 95.94 196 ALA A O 1
ATOM 1531 N N . VAL A 1 197 ? -5.772 -1.638 1.188 1.00 95.62 197 VAL A N 1
ATOM 1532 C CA . VAL A 1 197 ? -5.263 -0.365 0.674 1.00 95.62 197 VAL A CA 1
ATOM 1533 C C . VAL A 1 197 ? -4.516 -0.628 -0.622 1.00 95.62 197 VAL A C 1
ATOM 1535 O O . VAL A 1 197 ? -3.674 -1.520 -0.674 1.00 95.62 197 VAL A O 1
ATOM 1538 N N . CYS A 1 198 ? -4.839 0.141 -1.655 1.00 93.06 198 CYS A N 1
ATOM 1539 C CA . CYS A 1 198 ? -4.208 0.039 -2.964 1.00 93.06 198 CYS A CA 1
ATOM 1540 C C . CYS A 1 198 ? -3.948 1.404 -3.603 1.00 93.0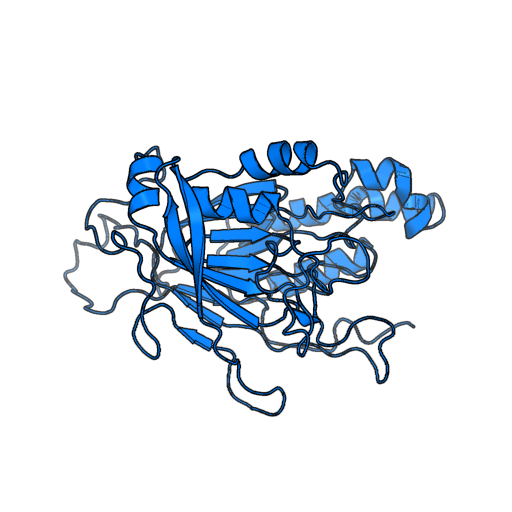6 198 CYS A C 1
ATOM 1542 O O . CYS A 1 198 ? -4.378 2.437 -3.085 1.00 93.06 198 CYS A O 1
ATOM 1544 N N . GLY A 1 199 ? -3.252 1.403 -4.737 1.00 86.19 199 GLY A N 1
ATOM 1545 C CA . GLY A 1 199 ? -2.939 2.587 -5.530 1.00 86.19 199 GLY A CA 1
ATOM 1546 C C . GLY A 1 199 ? -2.963 2.236 -7.011 1.00 86.19 199 GLY A C 1
ATOM 1547 O O . GLY A 1 199 ? -3.930 1.630 -7.469 1.00 86.19 199 GLY A O 1
ATOM 1548 N N . HIS A 1 200 ? -1.910 2.602 -7.746 1.00 83.88 200 HIS A N 1
ATOM 1549 C CA . HIS A 1 200 ? -1.712 2.332 -9.176 1.00 83.88 200 HIS A CA 1
ATOM 1550 C C . HIS A 1 200 ? -2.674 3.077 -10.112 1.00 83.88 200 HIS A C 1
ATOM 1552 O O . HIS A 1 200 ? -2.245 3.819 -10.989 1.00 83.88 200 HIS A O 1
ATOM 1558 N N . ILE A 1 201 ? -3.980 2.964 -9.882 1.00 84.25 201 ILE A N 1
ATOM 1559 C CA . ILE A 1 201 ? -5.031 3.507 -10.747 1.00 84.25 201 ILE A CA 1
ATOM 1560 C C . ILE A 1 201 ? -5.567 4.801 -10.139 1.00 84.25 201 ILE A C 1
ATOM 1562 O O . ILE A 1 201 ? -6.306 4.763 -9.156 1.00 84.25 201 ILE A O 1
ATOM 1566 N N . HIS A 1 202 ? -5.179 5.965 -10.665 1.00 81.00 202 HIS A N 1
ATOM 1567 C CA . HIS A 1 202 ? -5.457 7.259 -10.011 1.00 81.00 202 HIS A CA 1
ATOM 1568 C C . HIS A 1 202 ? -6.935 7.596 -10.046 1.00 81.00 202 HIS A C 1
ATOM 1570 O O . HIS A 1 202 ? -7.492 8.135 -9.093 1.00 81.00 202 HIS A O 1
ATOM 1576 N N . GLU A 1 203 ? -7.573 7.240 -11.148 1.00 79.25 203 GLU A N 1
ATOM 1577 C CA . GLU A 1 203 ? -8.980 7.458 -11.403 1.00 79.25 203 GLU A CA 1
ATOM 1578 C C . GLU A 1 203 ? -9.850 6.615 -10.458 1.00 79.25 203 GLU A C 1
ATOM 1580 O O . GLU A 1 203 ? -10.950 7.029 -10.094 1.00 79.25 203 GLU A O 1
ATOM 1585 N N . GLY A 1 204 ? -9.302 5.498 -9.964 1.00 82.75 204 GLY A N 1
ATOM 1586 C CA . GLY A 1 204 ? -9.930 4.624 -8.978 1.00 82.75 204 GLY A CA 1
ATOM 1587 C C . GLY A 1 204 ? -9.949 5.187 -7.555 1.00 82.75 204 GLY A C 1
ATOM 1588 O O . GLY A 1 204 ? -10.524 4.560 -6.662 1.00 82.75 204 GLY A O 1
ATOM 1589 N N . ARG A 1 205 ? -9.337 6.359 -7.318 1.00 87.12 205 ARG A N 1
ATOM 1590 C CA . ARG A 1 205 ? -9.251 7.022 -6.012 1.00 87.12 205 ARG A CA 1
ATOM 1591 C C . ARG A 1 205 ? -10.616 7.093 -5.325 1.00 87.12 205 ARG A C 1
ATOM 1593 O O . ARG A 1 205 ? -11.534 7.779 -5.765 1.00 87.12 205 ARG A O 1
ATOM 1600 N N . GLY A 1 206 ? -10.715 6.479 -4.151 1.00 89.31 206 GLY A N 1
ATOM 1601 C CA . GLY A 1 206 ? -11.989 6.361 -3.450 1.00 89.31 206 GLY A CA 1
ATOM 1602 C C . GLY A 1 206 ? -11.987 5.206 -2.465 1.00 89.31 206 GLY A C 1
ATOM 1603 O O . GLY A 1 206 ? -10.930 4.741 -2.040 1.00 89.31 206 GLY A O 1
ATOM 1604 N N . TYR A 1 207 ? -13.181 4.768 -2.080 1.00 92.25 207 TYR A N 1
ATOM 1605 C CA . TYR A 1 207 ? -13.334 3.554 -1.295 1.00 92.25 207 TYR A CA 1
ATOM 1606 C C . TYR A 1 207 ? -14.630 2.827 -1.623 1.00 92.25 207 TYR A C 1
ATOM 1608 O O . TYR A 1 207 ? -15.631 3.432 -2.017 1.00 92.25 207 TYR A O 1
ATOM 1616 N N . GLN A 1 208 ? -14.599 1.519 -1.409 1.00 92.81 208 GLN A N 1
ATOM 1617 C CA . GLN A 1 208 ? -15.722 0.615 -1.569 1.00 92.81 208 GLN A CA 1
ATOM 1618 C C . GLN A 1 208 ? -15.773 -0.341 -0.387 1.00 92.81 208 GLN A C 1
ATOM 1620 O O . GLN A 1 208 ? -14.755 -0.869 0.051 1.00 92.81 208 GLN A O 1
ATOM 1625 N N . ARG A 1 209 ? -16.974 -0.581 0.133 1.00 93.44 209 ARG A N 1
ATOM 1626 C CA . ARG A 1 209 ? -17.208 -1.598 1.159 1.00 93.44 209 ARG A CA 1
ATOM 1627 C C . ARG A 1 209 ? -17.825 -2.822 0.514 1.00 93.44 209 ARG A C 1
ATOM 1629 O O . ARG A 1 209 ? -18.866 -2.691 -0.125 1.00 93.44 209 ARG A O 1
ATOM 1636 N N . VAL A 1 210 ? -17.191 -3.975 0.686 1.00 92.75 210 VAL A N 1
ATOM 1637 C CA . VAL A 1 210 ? -17.575 -5.229 0.035 1.00 92.75 210 VAL A CA 1
ATOM 1638 C C . VAL A 1 210 ? -18.003 -6.245 1.075 1.00 92.75 210 VAL A C 1
ATOM 1640 O O . VAL A 1 210 ? -17.219 -6.603 1.953 1.00 92.75 210 VAL A O 1
ATOM 1643 N N . MET A 1 211 ? -19.238 -6.722 0.939 1.00 92.00 211 MET A N 1
ATOM 1644 C CA . MET A 1 211 ? -19.738 -7.892 1.654 1.00 92.00 211 MET A CA 1
ATOM 1645 C C . MET A 1 211 ? -19.346 -9.159 0.898 1.00 92.00 211 MET A C 1
ATOM 1647 O O . MET A 1 211 ? -19.626 -9.282 -0.295 1.00 92.00 211 MET A O 1
ATOM 1651 N N . TRP A 1 212 ? -18.733 -10.107 1.598 1.00 89.75 212 TRP A N 1
ATOM 1652 C CA . TRP A 1 212 ? -18.340 -11.399 1.048 1.00 89.75 212 TRP A CA 1
ATOM 1653 C C . TRP A 1 212 ? -19.430 -12.437 1.295 1.00 89.75 212 TRP A C 1
ATOM 1655 O O . TRP A 1 212 ? -19.808 -12.686 2.442 1.00 89.75 212 TRP A O 1
ATOM 1665 N N . HIS A 1 213 ? -19.897 -13.079 0.228 1.00 82.75 213 HIS A N 1
ATOM 1666 C CA . HIS A 1 213 ? -20.783 -14.235 0.316 1.00 82.75 213 HIS A CA 1
ATOM 1667 C C . HIS A 1 213 ? -19.985 -15.505 0.048 1.00 82.75 213 HIS A C 1
ATOM 1669 O O . HIS A 1 213 ? -19.355 -15.621 -1.000 1.00 82.75 213 HIS A O 1
ATOM 1675 N N . GLU A 1 214 ? -20.015 -16.451 0.983 1.00 78.62 214 GLU A N 1
ATOM 1676 C CA . GLU A 1 214 ? -19.427 -17.779 0.805 1.00 78.62 214 GLU A CA 1
ATOM 1677 C C . GLU A 1 214 ? -20.389 -18.621 -0.031 1.00 78.62 214 GLU A C 1
ATOM 1679 O O . GLU A 1 214 ? -21.481 -18.953 0.424 1.00 78.62 214 GLU A O 1
ATOM 1684 N N . ALA A 1 215 ? -20.025 -18.895 -1.282 1.00 70.00 215 ALA A N 1
ATOM 1685 C CA . ALA A 1 215 ? -20.795 -19.799 -2.121 1.00 70.00 215 ALA A CA 1
ATOM 1686 C C . ALA A 1 215 ? -20.648 -21.249 -1.628 1.00 70.00 215 ALA A C 1
ATOM 1688 O O . ALA A 1 215 ? -19.701 -21.586 -0.917 1.00 70.00 215 ALA A O 1
ATOM 1689 N N . GLU A 1 216 ? -21.570 -22.122 -2.038 1.00 67.94 216 GLU A N 1
ATOM 1690 C CA . GLU A 1 216 ? -21.595 -23.542 -1.643 1.00 67.94 216 GLU A CA 1
ATOM 1691 C C . GLU A 1 216 ? -20.304 -24.296 -2.009 1.00 67.94 216 GLU A C 1
ATOM 1693 O O . GLU A 1 216 ? -19.939 -25.269 -1.357 1.00 67.94 216 GLU A O 1
ATOM 1698 N N . ASN A 1 217 ? -19.567 -23.806 -3.010 1.00 67.00 217 ASN A N 1
ATOM 1699 C CA . ASN A 1 217 ? -18.268 -24.332 -3.430 1.00 67.00 217 ASN A CA 1
ATOM 1700 C C . ASN A 1 217 ? -17.076 -23.829 -2.581 1.00 67.00 217 ASN A C 1
ATOM 1702 O O . ASN A 1 217 ? -15.929 -24.095 -2.930 1.00 67.00 217 ASN A O 1
ATOM 1706 N N . GLY A 1 218 ? -17.324 -23.080 -1.500 1.00 65.56 218 GLY A N 1
ATOM 1707 C CA . GLY A 1 218 ? -16.306 -22.561 -0.578 1.00 65.56 218 GLY A CA 1
ATOM 1708 C C . GLY A 1 218 ? -15.598 -21.277 -1.032 1.00 65.56 218 GLY A C 1
ATOM 1709 O O . GLY A 1 218 ? -14.824 -20.697 -0.263 1.00 65.56 218 GLY A O 1
ATOM 1710 N N . PHE A 1 219 ? -15.871 -20.786 -2.245 1.00 68.00 219 PHE A N 1
ATOM 1711 C CA . PHE A 1 219 ? -15.308 -19.529 -2.734 1.00 68.00 219 PHE A CA 1
ATOM 1712 C C . PHE A 1 219 ? -16.157 -18.343 -2.290 1.00 68.00 219 PHE A C 1
ATOM 1714 O O . PHE A 1 219 ? -17.380 -18.340 -2.442 1.00 68.00 219 PHE A O 1
ATOM 1721 N N . ALA A 1 220 ? -15.505 -17.306 -1.759 1.00 78.81 220 ALA A N 1
ATOM 1722 C CA . ALA A 1 220 ? -16.206 -16.071 -1.446 1.00 78.81 220 ALA A CA 1
ATOM 1723 C C . ALA A 1 220 ? -16.121 -15.097 -2.616 1.00 78.81 220 ALA A C 1
ATOM 1725 O O . ALA A 1 220 ? -15.028 -14.798 -3.092 1.00 78.81 220 ALA A O 1
ATOM 1726 N N . SER A 1 221 ? -17.270 -14.581 -3.038 1.00 80.00 221 SER A N 1
ATOM 1727 C CA . SER A 1 221 ? -17.352 -13.539 -4.064 1.00 80.00 221 SER A CA 1
ATOM 1728 C C . SER A 1 221 ? -17.913 -12.245 -3.468 1.00 80.00 221 SER A C 1
ATOM 1730 O O . SER A 1 221 ? -18.651 -12.304 -2.474 1.00 80.00 221 SER A O 1
ATOM 1732 N N . PRO A 1 222 ? -17.584 -11.075 -4.044 1.00 84.50 222 PRO A N 1
ATOM 1733 C CA . PRO A 1 222 ? -18.243 -9.821 -3.699 1.00 84.50 222 PRO A CA 1
ATOM 1734 C C . PRO A 1 222 ? -19.748 -9.934 -3.966 1.00 84.50 222 PRO A C 1
ATOM 1736 O O . PRO A 1 222 ? -20.150 -10.223 -5.088 1.00 84.50 222 PRO A O 1
ATOM 1739 N N . MET A 1 223 ? -20.578 -9.723 -2.945 1.00 81.31 223 MET A N 1
ATOM 1740 C CA . MET A 1 223 ? -22.041 -9.782 -3.065 1.00 81.31 223 MET A CA 1
ATOM 1741 C C . MET A 1 223 ? -22.652 -8.389 -3.179 1.00 81.31 223 MET A C 1
ATOM 1743 O O . MET A 1 223 ? -23.462 -8.124 -4.061 1.00 81.31 223 MET A O 1
ATOM 1747 N N . THR A 1 224 ? -22.241 -7.492 -2.283 1.00 77.94 224 THR A N 1
ATOM 1748 C CA . THR A 1 224 ? -22.752 -6.123 -2.226 1.00 77.94 224 THR A CA 1
ATOM 1749 C C . THR A 1 224 ? -21.591 -5.170 -2.080 1.00 77.94 224 THR A C 1
ATOM 1751 O O . THR A 1 224 ? -20.796 -5.299 -1.146 1.00 77.94 224 THR A O 1
ATOM 1754 N N . THR A 1 225 ? -21.548 -4.181 -2.967 1.00 79.25 225 THR A N 1
ATOM 1755 C CA . THR A 1 225 ? -20.552 -3.117 -2.935 1.00 79.25 225 THR A CA 1
ATOM 1756 C C . THR A 1 225 ? -21.239 -1.799 -2.620 1.00 79.25 225 THR A C 1
ATOM 1758 O O . THR A 1 225 ? -22.045 -1.308 -3.407 1.00 79.25 225 THR A O 1
ATOM 1761 N N . THR A 1 226 ? -20.929 -1.212 -1.465 1.00 79.56 226 THR A N 1
ATOM 1762 C CA . THR A 1 226 ? -21.392 0.139 -1.125 1.00 79.56 226 THR A CA 1
ATOM 1763 C C . THR A 1 226 ? -20.298 1.143 -1.451 1.00 79.56 226 THR A C 1
ATOM 1765 O O . THR A 1 226 ? -19.189 1.052 -0.920 1.00 79.56 226 THR A O 1
ATOM 1768 N N . VAL A 1 227 ? -20.628 2.114 -2.299 1.00 77.88 227 VAL A N 1
ATOM 1769 C CA . VAL A 1 227 ? -19.791 3.285 -2.572 1.00 77.88 227 VAL A CA 1
ATOM 1770 C C . VAL A 1 227 ? -20.354 4.455 -1.784 1.00 77.88 227 VAL A C 1
ATOM 1772 O O . VAL A 1 227 ? -21.557 4.710 -1.828 1.00 77.88 227 VAL A O 1
ATOM 1775 N N . ALA A 1 228 ? -19.500 5.187 -1.081 1.00 74.25 228 ALA A N 1
ATOM 1776 C CA . ALA A 1 228 ? -19.880 6.471 -0.516 1.00 74.25 228 ALA A CA 1
ATOM 1777 C C . ALA A 1 228 ? -18.868 7.533 -0.958 1.00 74.25 228 ALA A C 1
ATOM 1779 O O . ALA A 1 228 ? -17.663 7.277 -0.948 1.00 74.25 228 ALA A O 1
ATOM 1780 N N . PRO A 1 229 ? -19.335 8.719 -1.383 1.00 76.00 229 PRO A N 1
ATOM 1781 C CA . PRO A 1 229 ? -18.446 9.731 -1.918 1.00 76.00 229 PRO A CA 1
ATOM 1782 C C . PRO A 1 229 ? -17.561 10.281 -0.805 1.00 76.00 229 PRO A C 1
ATOM 1784 O O . PRO A 1 229 ? -18.011 10.562 0.311 1.00 76.00 229 PRO A O 1
ATOM 1787 N N . LEU A 1 230 ? -16.286 10.466 -1.124 1.00 85.69 230 LEU A N 1
ATOM 1788 C CA . LEU A 1 230 ? -15.429 11.323 -0.322 1.00 85.69 230 LEU A CA 1
ATOM 1789 C C . LEU A 1 230 ? -15.836 12.789 -0.528 1.00 85.69 230 LEU A C 1
ATOM 1791 O O . LEU A 1 230 ? -16.489 13.112 -1.525 1.00 85.69 230 LEU A O 1
ATOM 1795 N N . PRO A 1 231 ? -15.481 13.691 0.404 1.00 85.62 231 PRO A N 1
ATOM 1796 C CA . PRO A 1 231 ? -15.655 15.120 0.192 1.00 85.62 231 PRO A CA 1
ATOM 1797 C C . PRO A 1 231 ? -15.138 15.564 -1.182 1.00 85.62 231 PRO A C 1
ATOM 1799 O O . PRO A 1 231 ? -14.105 15.083 -1.647 1.00 85.62 231 PRO A O 1
ATOM 1802 N N . SER A 1 232 ? -15.842 16.507 -1.816 1.00 81.94 232 SER A N 1
ATOM 1803 C CA . SER A 1 232 ? -15.390 17.090 -3.083 1.00 81.94 232 SER A CA 1
ATOM 1804 C C . SER A 1 232 ? -13.991 17.688 -2.936 1.00 81.94 232 SER A C 1
ATOM 1806 O O . SER A 1 232 ? -13.610 18.146 -1.857 1.00 81.94 232 SER A O 1
ATOM 1808 N N . ILE A 1 233 ? -13.248 17.771 -4.039 1.00 75.94 233 ILE A N 1
ATOM 1809 C CA . ILE A 1 233 ? -11.898 18.353 -4.042 1.00 75.94 233 ILE A CA 1
ATOM 1810 C C . ILE A 1 233 ? -11.873 19.816 -3.551 1.00 75.94 233 ILE A C 1
ATOM 1812 O O . ILE A 1 233 ? -10.901 20.255 -2.941 1.00 75.94 233 ILE A O 1
ATOM 1816 N N . SER A 1 234 ? -12.975 20.551 -3.748 1.00 80.69 234 SER A N 1
ATOM 1817 C CA . SER A 1 234 ? -13.183 21.918 -3.248 1.00 80.69 234 SER A CA 1
ATOM 1818 C C . SER A 1 234 ? -13.513 21.989 -1.752 1.00 80.69 234 SER A C 1
ATOM 1820 O O . SER A 1 234 ? -13.411 23.051 -1.135 1.00 80.69 234 SER A O 1
ATOM 1822 N N . SER A 1 235 ? -13.918 20.874 -1.143 1.00 85.75 235 SER A N 1
ATOM 1823 C CA . SER A 1 235 ? -14.274 20.816 0.269 1.00 85.75 235 SER A CA 1
ATOM 1824 C C . SER A 1 235 ? -13.043 20.992 1.149 1.00 85.75 235 SER A C 1
ATOM 1826 O O . SER A 1 235 ? -11.974 20.466 0.860 1.00 85.75 235 SER A O 1
ATOM 1828 N N . LYS A 1 236 ? -13.187 21.670 2.292 1.00 84.88 236 LYS A N 1
ATOM 1829 C CA . LYS A 1 236 ? -12.154 21.720 3.346 1.00 84.88 236 LYS A CA 1
ATOM 1830 C C . LYS A 1 236 ? -12.232 20.534 4.320 1.00 84.88 236 LYS A C 1
ATOM 1832 O O . LYS A 1 236 ? -11.422 20.446 5.236 1.00 84.88 236 LYS A O 1
ATOM 1837 N N . LYS A 1 237 ? -13.209 19.634 4.152 1.00 86.94 237 LYS A N 1
ATOM 1838 C CA . LYS A 1 237 ? -13.397 18.473 5.033 1.00 86.94 237 LYS A CA 1
ATOM 1839 C C . LYS A 1 237 ? -12.280 17.442 4.833 1.00 86.94 237 LYS A C 1
ATOM 1841 O O . LYS A 1 237 ? -11.747 17.288 3.737 1.00 86.94 237 LYS A O 1
ATOM 1846 N N . GLN A 1 238 ? -11.951 16.722 5.904 1.00 87.00 238 GLN A N 1
ATOM 1847 C CA . GLN A 1 238 ? -11.065 15.559 5.849 1.00 87.00 238 GLN A CA 1
ATOM 1848 C C . GLN A 1 238 ? -11.768 14.396 5.139 1.00 87.00 238 GLN A C 1
ATOM 1850 O O . GLN A 1 238 ? -12.959 14.169 5.365 1.00 87.00 238 GLN A O 1
ATOM 1855 N N . ASN A 1 239 ? -11.028 13.637 4.329 1.00 90.12 239 ASN A N 1
ATOM 1856 C CA . ASN A 1 239 ? -11.514 12.416 3.682 1.00 90.12 239 ASN A CA 1
ATOM 1857 C C . ASN A 1 239 ? -11.587 11.272 4.705 1.00 90.12 239 ASN A C 1
ATOM 1859 O O . ASN A 1 239 ? -10.753 10.371 4.696 1.00 90.12 239 ASN A O 1
ATOM 1863 N N . LEU A 1 240 ? -12.536 11.362 5.635 1.00 91.31 240 LEU A N 1
ATOM 1864 C CA . LEU A 1 240 ? -12.719 10.396 6.713 1.00 91.31 240 LEU A CA 1
ATOM 1865 C C . LEU A 1 240 ? -13.666 9.268 6.284 1.00 91.31 240 LEU A C 1
ATOM 1867 O O . LEU A 1 240 ? -14.802 9.531 5.892 1.00 91.31 240 LEU A O 1
ATOM 1871 N N . ILE A 1 241 ? -13.210 8.032 6.449 1.00 92.50 241 ILE A N 1
ATOM 1872 C CA . ILE A 1 241 ? -13.998 6.803 6.378 1.00 92.50 241 ILE A CA 1
ATOM 1873 C C . ILE A 1 241 ? -14.093 6.269 7.806 1.00 92.50 241 ILE A C 1
ATOM 1875 O O . ILE A 1 241 ? -13.073 5.974 8.426 1.00 92.50 241 ILE A O 1
ATOM 1879 N N . ASP A 1 242 ? -15.301 6.170 8.351 1.00 92.12 242 ASP A N 1
ATOM 1880 C CA . ASP A 1 242 ? -15.504 5.677 9.711 1.00 92.12 242 ASP A CA 1
ATOM 1881 C C . ASP A 1 242 ? -16.064 4.256 9.698 1.00 92.12 242 ASP A C 1
ATOM 1883 O O . ASP A 1 242 ? -17.235 4.021 9.424 1.00 92.12 242 ASP A O 1
ATOM 1887 N N . LEU A 1 243 ? -15.228 3.291 10.054 1.00 92.12 243 LEU A N 1
ATOM 1888 C CA . LEU A 1 243 ? -15.586 1.880 10.139 1.00 92.12 243 LEU A CA 1
ATOM 1889 C C . LEU A 1 243 ? -15.963 1.464 11.570 1.00 92.12 243 LEU A C 1
ATOM 1891 O O . LEU A 1 243 ? -16.203 0.283 11.830 1.00 92.12 243 LEU A O 1
ATOM 1895 N N . THR A 1 244 ? -16.025 2.419 12.508 1.00 88.50 244 THR A N 1
ATOM 1896 C CA . THR A 1 244 ? -16.199 2.145 13.942 1.00 88.50 244 THR A CA 1
ATOM 1897 C C . THR A 1 244 ? -17.652 2.114 14.409 1.00 88.50 244 THR A C 1
ATOM 1899 O O . THR A 1 244 ? -17.918 1.575 15.486 1.00 88.50 244 THR A O 1
ATOM 1902 N N . GLY A 1 245 ? -18.587 2.666 13.626 1.00 88.69 245 GLY A N 1
ATOM 1903 C CA . GLY A 1 245 ? -19.994 2.800 14.019 1.00 88.69 245 GLY A CA 1
ATOM 1904 C C . GLY A 1 245 ? -20.389 4.179 14.559 1.00 88.69 245 GLY A C 1
ATOM 1905 O O . GLY A 1 245 ? -21.527 4.340 14.989 1.00 88.69 245 GLY A O 1
ATOM 1906 N N . LYS A 1 246 ? -19.476 5.161 14.607 1.00 87.81 246 LYS A N 1
ATOM 1907 C CA . LYS A 1 246 ? -19.726 6.465 15.255 1.00 87.81 246 LYS A CA 1
ATOM 1908 C C . LYS A 1 246 ? -20.435 7.470 14.348 1.00 87.81 246 LYS A C 1
ATOM 1910 O O . LYS A 1 246 ? -21.259 8.246 14.817 1.00 87.81 246 LYS A O 1
ATOM 1915 N N . LYS A 1 247 ? -20.068 7.491 13.072 1.00 87.38 247 LYS A N 1
ATOM 1916 C CA . LYS A 1 247 ? -20.550 8.390 12.014 1.00 87.38 247 LYS A CA 1
ATOM 1917 C C . LYS A 1 247 ? -21.107 7.618 10.823 1.00 87.38 247 LYS A C 1
ATOM 1919 O O . LYS A 1 247 ? -21.975 8.133 10.129 1.00 87.38 247 LYS A O 1
ATOM 1924 N N . GLN A 1 248 ? -20.603 6.413 10.571 1.00 90.00 248 GLN A N 1
ATOM 1925 C CA . GLN A 1 248 ? -21.114 5.497 9.550 1.00 90.00 248 GLN A CA 1
ATOM 1926 C C . GLN A 1 248 ? -21.326 4.112 10.170 1.00 90.00 248 GLN A C 1
ATOM 1928 O O . GLN A 1 248 ? -20.850 3.843 11.272 1.00 90.00 248 GLN A O 1
ATOM 1933 N N . ARG A 1 249 ? -22.037 3.221 9.468 1.00 91.25 249 ARG A N 1
ATOM 1934 C CA . ARG A 1 249 ? -22.236 1.826 9.895 1.00 91.25 249 ARG A CA 1
ATOM 1935 C C . ARG A 1 249 ? -20.884 1.161 10.168 1.00 91.25 249 ARG A C 1
ATOM 1937 O O . ARG A 1 249 ? -20.008 1.217 9.308 1.00 91.25 249 ARG A O 1
ATOM 1944 N N . ALA A 1 250 ? -20.737 0.491 11.309 1.00 90.56 250 ALA A N 1
ATOM 1945 C CA . ALA A 1 250 ? -19.536 -0.292 11.605 1.00 90.56 250 ALA A CA 1
ATOM 1946 C C . ALA A 1 250 ? -19.296 -1.388 10.547 1.00 90.56 250 ALA A C 1
ATOM 1948 O O . ALA A 1 250 ? -20.231 -1.773 9.837 1.00 90.56 250 ALA A O 1
ATOM 1949 N N . LEU A 1 251 ? -18.059 -1.884 10.436 1.00 90.12 251 LEU A N 1
ATOM 1950 C CA . LEU A 1 251 ? -17.782 -3.083 9.637 1.00 90.12 251 LEU A CA 1
ATOM 1951 C C . LEU A 1 251 ? -18.554 -4.290 10.179 1.00 90.12 251 LEU A C 1
ATOM 1953 O O . LEU A 1 251 ? -18.593 -4.514 11.390 1.00 90.12 251 LEU A O 1
ATOM 1957 N N . GLU A 1 252 ? -19.115 -5.103 9.289 1.00 89.00 252 GLU A N 1
ATOM 1958 C CA . GLU A 1 252 ? -19.850 -6.321 9.644 1.00 89.00 252 GLU A CA 1
ATOM 1959 C C . GLU A 1 252 ? -18.930 -7.512 9.945 1.00 89.00 252 GLU A C 1
ATOM 1961 O O . GLU A 1 252 ? -19.101 -8.621 9.445 1.00 89.00 252 GLU A O 1
ATOM 1966 N N . ASN A 1 253 ? -17.941 -7.282 10.799 1.00 85.50 253 ASN A N 1
ATOM 1967 C CA . ASN A 1 253 ? -16.991 -8.297 11.222 1.00 85.50 253 ASN A CA 1
ATOM 1968 C C . ASN A 1 253 ? -17.310 -8.676 12.673 1.00 85.50 253 ASN A C 1
ATOM 1970 O O . ASN A 1 253 ? -17.208 -7.857 13.587 1.00 85.50 253 ASN A O 1
ATOM 1974 N N . ARG A 1 254 ? -17.764 -9.917 12.887 1.00 67.50 254 ARG A N 1
ATOM 1975 C CA . ARG A 1 254 ? -17.947 -10.483 14.233 1.00 67.50 254 ARG A CA 1
ATOM 1976 C C . ARG A 1 254 ? -16.557 -10.803 14.810 1.00 67.50 254 ARG A C 1
ATOM 1978 O O . ARG A 1 254 ? -15.582 -10.873 14.077 1.00 67.50 254 ARG A O 1
ATOM 1985 N N . GLY A 1 255 ? -16.417 -10.939 16.126 1.00 55.72 255 GLY A N 1
ATOM 1986 C CA . GLY A 1 255 ? -15.135 -11.340 16.732 1.00 55.72 255 GLY A CA 1
ATOM 1987 C C . GLY A 1 255 ? -14.118 -10.228 17.027 1.00 55.72 255 GLY A C 1
ATOM 1988 O O . GLY A 1 255 ? -13.220 -10.468 17.820 1.00 55.72 255 GLY A O 1
ATOM 1989 N N . SER A 1 256 ? -14.302 -8.975 16.580 1.00 46.72 256 SER A N 1
ATOM 1990 C CA . SER A 1 256 ? -13.484 -7.839 17.079 1.00 46.72 256 SER A CA 1
ATOM 1991 C C . SER A 1 256 ? -13.755 -7.486 18.560 1.00 46.72 256 SER A C 1
ATOM 1993 O O . SER A 1 256 ? -13.317 -6.450 19.058 1.00 46.72 256 SER A O 1
ATOM 1995 N N . HIS A 1 257 ? -14.582 -8.289 19.233 1.00 41.72 257 HIS A N 1
ATOM 1996 C CA . HIS A 1 257 ? -15.145 -8.063 20.561 1.00 41.72 257 HIS A CA 1
ATOM 1997 C C . HIS A 1 257 ? -14.990 -9.272 21.489 1.00 41.72 257 HIS A C 1
ATOM 1999 O O . HIS A 1 257 ? -15.489 -9.231 22.612 1.00 41.72 257 HIS A O 1
ATOM 2005 N N . THR A 1 258 ? -14.332 -10.352 21.059 1.00 36.53 258 THR A N 1
ATOM 2006 C CA . THR A 1 258 ? -14.049 -11.455 21.976 1.00 36.53 258 THR A CA 1
ATOM 2007 C C . THR A 1 258 ? -12.917 -11.042 22.902 1.00 36.53 258 THR A C 1
ATOM 2009 O O . THR A 1 258 ? -11.818 -10.748 22.451 1.00 36.53 258 THR A O 1
ATOM 2012 N N . THR A 1 259 ? -13.180 -11.079 24.204 1.00 37.75 259 THR A N 1
ATOM 2013 C CA . THR A 1 259 ? -12.225 -10.962 25.321 1.00 37.75 259 THR A CA 1
ATOM 2014 C C . THR A 1 259 ? -11.180 -12.088 25.362 1.00 37.75 259 THR A C 1
ATOM 2016 O O . THR A 1 259 ? -10.518 -12.280 26.378 1.00 37.75 259 THR A O 1
ATOM 2019 N N . GLN A 1 260 ? -11.052 -12.860 24.281 1.00 39.81 260 GLN A N 1
ATOM 2020 C CA . GLN A 1 260 ? -10.005 -13.852 24.096 1.00 39.81 260 GLN A CA 1
ATOM 2021 C C . GLN A 1 260 ? -8.718 -13.106 23.716 1.00 39.81 260 GLN A C 1
ATOM 2023 O O . GLN A 1 260 ? -8.778 -12.228 22.850 1.00 39.81 260 GLN A O 1
ATOM 2028 N N . PRO A 1 261 ? -7.571 -13.402 24.347 1.00 44.31 261 PRO A N 1
ATOM 2029 C CA . PRO A 1 261 ? -6.311 -12.775 23.979 1.00 44.31 261 PRO A CA 1
ATOM 2030 C C . PRO A 1 261 ? -6.029 -13.053 22.498 1.00 44.31 261 PRO A C 1
ATOM 2032 O O . PRO A 1 261 ? -5.937 -14.204 22.078 1.00 44.31 261 PRO A O 1
ATOM 2035 N N . TYR A 1 262 ? -5.934 -11.991 21.694 1.00 49.59 262 TYR A N 1
ATOM 2036 C CA . TYR A 1 262 ? -5.497 -12.095 20.305 1.00 49.59 262 TYR A CA 1
ATOM 2037 C C . TYR A 1 262 ? -4.056 -12.622 20.317 1.00 49.59 262 TYR A C 1
ATOM 2039 O O . TYR A 1 262 ? -3.138 -11.925 20.750 1.00 49.59 262 TYR A O 1
ATOM 2047 N N . SER A 1 263 ? -3.880 -13.881 19.919 1.00 50.81 263 SER A N 1
ATOM 2048 C CA . SER A 1 263 ? -2.569 -14.518 19.830 1.00 50.81 263 SER A CA 1
ATOM 2049 C C . SER A 1 263 ? -1.919 -14.170 18.494 1.00 50.81 263 SER A C 1
ATOM 2051 O O . SER A 1 263 ? -2.520 -14.364 17.436 1.00 50.81 263 SER A O 1
ATOM 2053 N N . LEU A 1 264 ? -0.674 -13.684 18.528 1.00 50.31 264 LEU A N 1
ATOM 2054 C CA . LEU A 1 264 ? 0.155 -13.594 17.320 1.00 50.31 264 LEU A CA 1
ATOM 2055 C C . LEU A 1 264 ? 0.528 -14.983 16.786 1.00 50.31 264 LEU A C 1
ATOM 2057 O O . LEU A 1 264 ? 0.740 -15.137 15.580 1.00 50.31 264 LEU A O 1
ATOM 2061 N N . GLU A 1 265 ? 0.549 -15.981 17.670 1.00 45.09 265 GLU A N 1
ATOM 2062 C CA . GLU A 1 265 ? 0.863 -17.373 17.378 1.00 45.09 265 GLU A CA 1
ATOM 2063 C C . GLU A 1 265 ? -0.426 -18.179 17.158 1.00 45.09 265 GLU A C 1
ATOM 2065 O O . GLU A 1 265 ? -1.210 -18.391 18.081 1.00 45.09 265 GLU A O 1
ATOM 2070 N N . GLY A 1 266 ? -0.653 -18.611 15.915 1.00 51.38 266 GLY A N 1
ATOM 2071 C CA . GLY A 1 266 ? -1.498 -19.765 15.584 1.00 51.38 266 GLY A CA 1
ATOM 2072 C C . GLY A 1 266 ? -2.880 -19.844 16.245 1.00 51.38 266 GLY A C 1
ATOM 2073 O O . GLY A 1 266 ? -3.153 -20.784 16.984 1.00 51.38 266 GLY A O 1
ATOM 2074 N N . GLY A 1 267 ? -3.780 -18.908 15.936 1.00 53.91 267 GLY A N 1
ATOM 2075 C CA . GLY A 1 267 ? -5.220 -19.183 16.015 1.00 53.91 267 GLY A CA 1
ATOM 2076 C C . GLY A 1 267 ? -5.691 -19.934 14.764 1.00 53.91 267 GLY A C 1
ATOM 2077 O O . GLY A 1 267 ? -5.028 -19.875 13.729 1.00 53.91 267 GLY A O 1
ATOM 2078 N N . ASP A 1 268 ? -6.845 -20.605 14.818 1.00 61.12 268 ASP A N 1
ATOM 2079 C CA . ASP A 1 268 ? -7.453 -21.198 13.620 1.00 61.12 268 ASP A CA 1
ATOM 2080 C C . ASP A 1 268 ? -7.845 -20.080 12.630 1.00 61.12 268 ASP A C 1
ATOM 2082 O O . ASP A 1 268 ? -8.894 -19.435 12.745 1.00 61.12 268 ASP A O 1
ATOM 2086 N N . ALA A 1 269 ? -6.960 -19.815 11.663 1.00 60.09 269 ALA A N 1
ATOM 2087 C CA . ALA A 1 269 ? -7.138 -18.788 10.642 1.00 60.09 269 ALA A CA 1
ATOM 2088 C C . ALA A 1 269 ? -8.426 -19.008 9.828 1.00 60.09 269 ALA A C 1
ATOM 2090 O O . ALA A 1 269 ? -9.077 -18.038 9.429 1.00 60.09 269 ALA A O 1
ATOM 2091 N N . HIS A 1 270 ? -8.851 -20.264 9.649 1.00 58.81 270 HIS A N 1
ATOM 2092 C CA . HIS A 1 270 ? -10.103 -20.592 8.972 1.00 58.81 270 HIS A CA 1
ATOM 2093 C C . HIS A 1 270 ? -11.324 -20.211 9.818 1.00 58.81 270 HIS A C 1
ATOM 2095 O O . HIS A 1 270 ? -12.298 -19.675 9.279 1.00 58.81 270 HIS A O 1
ATOM 2101 N N . ALA A 1 271 ? -11.274 -20.416 11.138 1.00 58.00 271 ALA A N 1
ATOM 2102 C CA . ALA A 1 271 ? -12.334 -19.982 12.048 1.00 58.00 271 ALA A CA 1
ATOM 2103 C C . ALA A 1 271 ? -12.444 -18.449 12.112 1.00 58.00 271 ALA A C 1
ATOM 2105 O O . ALA A 1 271 ? -13.546 -17.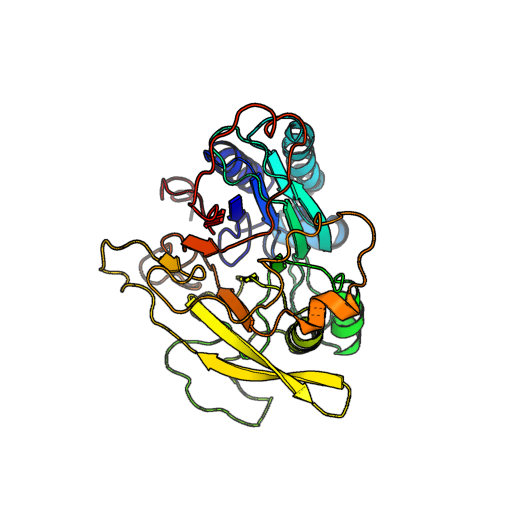902 12.023 1.00 58.00 271 ALA A O 1
ATOM 2106 N N . ASN A 1 272 ? -11.310 -17.743 12.185 1.00 61.31 272 ASN A N 1
ATOM 2107 C CA . ASN A 1 272 ? -11.278 -16.279 12.243 1.00 61.31 272 ASN A CA 1
ATOM 2108 C C . ASN A 1 272 ? -11.746 -15.619 10.933 1.00 61.31 272 ASN A C 1
ATOM 2110 O O . ASN A 1 272 ? -12.457 -14.612 10.976 1.00 61.31 272 ASN A O 1
ATOM 2114 N N . ARG A 1 273 ? -11.447 -16.216 9.768 1.00 65.81 273 ARG A N 1
ATOM 2115 C CA . ARG A 1 273 ? -11.961 -15.767 8.458 1.00 65.81 273 ARG A CA 1
ATOM 2116 C C . ARG A 1 273 ? -13.487 -15.688 8.431 1.00 65.81 273 ARG A C 1
ATOM 2118 O O . ARG A 1 273 ? -14.044 -14.715 7.928 1.00 65.81 273 ARG A O 1
ATOM 2125 N N . ARG A 1 274 ? -14.186 -16.700 8.959 1.00 63.19 274 ARG A N 1
ATOM 2126 C CA . ARG A 1 274 ? -15.664 -16.759 8.937 1.00 63.19 274 ARG A CA 1
ATOM 2127 C C . ARG A 1 274 ? -16.322 -15.627 9.724 1.00 63.19 274 ARG A C 1
ATOM 2129 O O . ARG A 1 274 ? -17.493 -15.315 9.502 1.00 63.19 274 ARG A O 1
ATOM 2136 N N . LEU A 1 275 ? -15.572 -14.999 10.624 1.00 74.44 275 LEU A N 1
ATOM 2137 C CA . LEU A 1 275 ? -16.033 -13.863 11.407 1.00 74.44 275 LEU A CA 1
ATOM 2138 C C . LEU A 1 275 ? -15.931 -12.537 10.635 1.00 74.44 275 LEU A C 1
ATOM 2140 O O . LEU A 1 275 ? -16.706 -11.621 10.918 1.00 74.44 275 LEU A O 1
ATOM 2144 N N . ARG A 1 276 ? -15.044 -12.439 9.635 1.00 86.88 276 ARG A N 1
ATOM 2145 C CA . ARG A 1 276 ? -14.893 -11.263 8.766 1.00 86.88 276 ARG A CA 1
ATOM 2146 C C . ARG A 1 276 ? -15.804 -11.396 7.541 1.00 86.88 276 ARG A C 1
ATOM 2148 O O . ARG A 1 276 ? -15.533 -12.190 6.642 1.00 86.88 276 ARG A O 1
ATOM 2155 N N . LYS A 1 277 ? -16.907 -10.644 7.504 1.00 89.44 277 LYS A N 1
ATOM 2156 C CA . LYS A 1 277 ? -17.855 -10.644 6.372 1.00 89.44 277 LYS A CA 1
ATOM 2157 C C . LYS A 1 277 ? -17.691 -9.447 5.451 1.00 89.44 277 LYS A C 1
ATOM 2159 O O . LYS A 1 277 ? -18.202 -9.481 4.337 1.00 89.44 277 LYS A O 1
ATOM 2164 N N . GLU A 1 278 ? -17.002 -8.404 5.900 1.00 93.00 278 GLU A N 1
ATOM 2165 C CA . GLU A 1 278 ? -16.891 -7.148 5.175 1.00 93.00 278 GLU A CA 1
ATOM 2166 C C . GLU A 1 278 ? -15.449 -6.637 5.123 1.00 93.00 278 GLU A C 1
ATOM 2168 O O . GLU A 1 278 ? -14.755 -6.575 6.143 1.00 93.00 278 GLU A O 1
ATOM 2173 N N . THR A 1 279 ? -15.037 -6.201 3.934 1.00 94.69 279 THR A N 1
ATOM 2174 C CA . THR A 1 279 ? -13.765 -5.510 3.690 1.00 94.69 279 THR A CA 1
ATOM 2175 C C . THR A 1 279 ? -14.036 -4.081 3.238 1.00 94.69 279 THR A C 1
ATOM 2177 O O . THR A 1 279 ? -14.863 -3.851 2.357 1.00 94.69 279 THR A O 1
ATOM 2180 N N . CYS A 1 280 ? -13.312 -3.113 3.800 1.00 95.44 280 CYS A N 1
ATOM 2181 C CA . CYS A 1 280 ? -13.201 -1.783 3.206 1.00 95.44 280 CYS A CA 1
ATOM 2182 C C . CYS A 1 280 ? -11.990 -1.762 2.267 1.00 95.44 280 CYS A C 1
ATOM 2184 O O . CYS A 1 280 ? -10.865 -1.938 2.727 1.00 95.44 280 CYS A O 1
ATOM 2186 N N . ILE A 1 281 ? -12.213 -1.568 0.969 1.00 94.81 281 ILE A N 1
ATOM 2187 C CA . ILE A 1 281 ? -11.160 -1.340 -0.020 1.00 94.81 281 ILE A CA 1
ATOM 2188 C C . ILE A 1 281 ? -11.003 0.162 -0.196 1.00 94.81 281 ILE A C 1
ATOM 2190 O O . ILE A 1 281 ? -11.985 0.876 -0.394 1.00 94.81 281 ILE A O 1
ATOM 2194 N N . VAL A 1 282 ? -9.768 0.636 -0.133 1.00 93.50 282 VAL A N 1
ATOM 2195 C CA . VAL A 1 282 ? -9.407 2.036 -0.292 1.00 93.50 282 VAL A CA 1
ATOM 2196 C C . VAL A 1 282 ? -8.348 2.127 -1.374 1.00 93.50 282 VAL A C 1
ATOM 2198 O O . VAL A 1 282 ? -7.231 1.649 -1.186 1.00 93.50 282 VAL A O 1
ATOM 2201 N N . ASN A 1 283 ? -8.672 2.783 -2.483 1.00 91.44 283 ASN A N 1
ATOM 2202 C CA . ASN A 1 283 ? -7.640 3.256 -3.391 1.00 91.44 283 ASN A CA 1
ATOM 2203 C C . ASN A 1 283 ? -7.176 4.623 -2.897 1.00 91.44 283 ASN A C 1
ATOM 2205 O O . ASN A 1 283 ? -7.930 5.597 -2.836 1.00 91.44 283 ASN A O 1
ATOM 2209 N N . ALA A 1 284 ? -5.920 4.640 -2.489 1.00 88.38 284 ALA A N 1
ATOM 2210 C CA . ALA A 1 284 ? -5.223 5.703 -1.813 1.00 88.38 284 ALA A CA 1
ATOM 2211 C C . ALA A 1 284 ? -4.361 6.552 -2.757 1.00 88.38 284 ALA A C 1
ATOM 2213 O O . ALA A 1 284 ? -3.556 7.333 -2.248 1.00 88.38 284 ALA A O 1
ATOM 2214 N N . ALA A 1 285 ? -4.535 6.439 -4.082 1.00 82.62 285 ALA A N 1
ATOM 2215 C CA . ALA A 1 285 ? -3.721 7.135 -5.074 1.00 82.62 285 ALA A CA 1
ATOM 2216 C C . ALA A 1 285 ? -3.526 8.621 -4.731 1.00 82.62 285 ALA A C 1
ATOM 2218 O O . ALA A 1 285 ? -4.474 9.405 -4.599 1.00 82.62 285 ALA A O 1
ATOM 2219 N N . ILE A 1 286 ? -2.263 9.006 -4.555 1.00 77.94 286 ILE A N 1
ATOM 2220 C CA . ILE A 1 286 ? -1.892 10.361 -4.142 1.00 77.94 286 ILE A CA 1
ATOM 2221 C C . ILE A 1 286 ? -1.909 11.333 -5.317 1.00 77.94 286 ILE A C 1
ATOM 2223 O O . ILE A 1 286 ? -2.154 12.515 -5.110 1.00 77.94 286 ILE A O 1
ATOM 2227 N N . MET A 1 287 ? -1.737 10.861 -6.547 1.00 75.50 287 MET A N 1
ATOM 2228 C CA . MET A 1 287 ? -1.868 11.701 -7.735 1.00 75.50 287 MET A CA 1
ATOM 2229 C C . MET A 1 287 ? -3.341 11.904 -8.084 1.00 75.50 287 MET A C 1
ATOM 2231 O O . MET A 1 287 ? -4.120 10.956 -8.121 1.00 75.50 287 MET A O 1
ATOM 2235 N N . ALA A 1 288 ? -3.727 13.161 -8.298 1.00 74.94 288 ALA A N 1
ATOM 2236 C CA . ALA A 1 288 ? -5.082 13.544 -8.694 1.00 74.94 288 ALA A CA 1
ATOM 223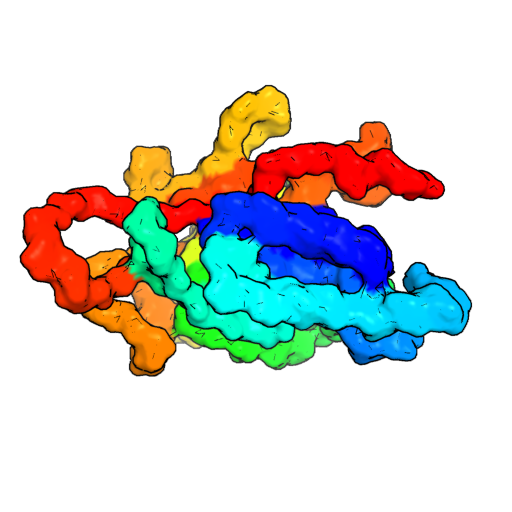7 C C . ALA A 1 288 ? -5.256 13.621 -10.219 1.00 74.94 288 ALA A C 1
ATOM 2239 O O . ALA A 1 288 ? -6.377 13.770 -10.699 1.00 74.94 288 ALA A O 1
ATOM 2240 N N . ARG A 1 289 ? -4.154 13.583 -10.976 1.00 69.69 289 ARG A N 1
ATOM 2241 C CA . ARG A 1 289 ? -4.139 13.619 -12.440 1.00 69.69 289 ARG A CA 1
ATOM 2242 C C . ARG A 1 289 ? -3.106 12.632 -12.956 1.00 69.69 289 ARG A C 1
ATOM 2244 O O . ARG A 1 289 ? -2.003 12.592 -12.415 1.00 69.69 289 ARG A O 1
ATOM 2251 N N . SER A 1 290 ? -3.460 11.937 -14.026 1.00 67.12 290 SER A N 1
ATOM 2252 C CA . SER A 1 290 ? -2.574 11.043 -14.768 1.00 67.12 290 SER A CA 1
ATOM 2253 C C . SER A 1 290 ? -1.705 11.836 -15.751 1.00 67.12 290 SER A C 1
ATOM 2255 O O . SER A 1 290 ? -2.013 12.981 -16.104 1.00 67.12 290 SER A O 1
ATOM 2257 N N . TRP A 1 291 ? -0.591 11.245 -16.178 1.00 60.66 291 TRP A N 1
ATOM 2258 C CA . TRP A 1 291 ? 0.253 11.820 -17.226 1.00 60.66 291 TRP A CA 1
ATOM 2259 C C . TRP A 1 291 ? -0.450 11.735 -18.599 1.00 60.66 291 TRP A C 1
ATOM 2261 O O . TRP A 1 291 ? -1.118 10.733 -18.856 1.00 60.66 291 TRP A O 1
ATOM 2271 N N . PRO A 1 292 ? -0.289 12.721 -19.508 1.00 55.22 292 PRO A N 1
ATOM 2272 C CA . PRO A 1 292 ? 0.467 13.968 -19.366 1.00 55.22 292 PRO A CA 1
ATOM 2273 C C . PRO A 1 292 ? -0.307 14.994 -18.532 1.00 55.22 292 PRO A C 1
ATOM 2275 O O . PRO A 1 292 ? -1.479 15.256 -18.787 1.00 55.22 292 PRO A O 1
ATOM 2278 N N . TYR A 1 293 ? 0.347 15.584 -17.525 1.00 64.75 293 TYR A N 1
ATOM 2279 C CA . TYR A 1 293 ? -0.284 16.486 -16.554 1.00 64.75 293 TYR A CA 1
ATOM 2280 C C . TYR A 1 293 ? -0.729 17.816 -17.189 1.00 64.75 293 TYR A C 1
ATOM 2282 O O . TYR A 1 293 ? -0.072 18.849 -17.037 1.00 64.75 293 TYR A O 1
ATOM 2290 N N . ILE A 1 294 ? -1.860 17.820 -17.895 1.00 60.53 294 ILE A N 1
ATOM 2291 C CA . ILE A 1 294 ? -2.455 19.043 -18.438 1.00 60.53 294 ILE A CA 1
ATOM 2292 C C . ILE A 1 294 ? -2.801 19.955 -17.249 1.00 60.53 294 ILE A C 1
ATOM 2294 O O . ILE A 1 294 ? -3.622 19.612 -16.395 1.00 60.53 294 ILE A O 1
ATOM 2298 N N . GLY A 1 295 ? -2.123 21.103 -17.154 1.00 69.50 295 GLY A N 1
ATOM 2299 C CA . GLY A 1 295 ? -2.257 22.049 -16.041 1.00 69.50 295 GLY A CA 1
ATOM 2300 C C . GLY A 1 295 ? -1.443 21.714 -14.781 1.00 69.50 295 GLY A C 1
ATOM 2301 O O . GLY A 1 295 ? -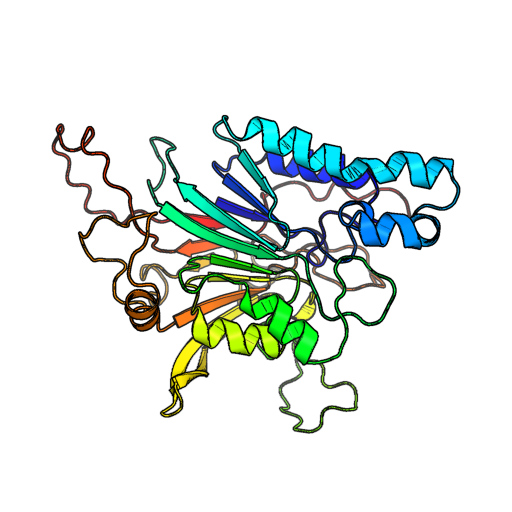1.790 22.214 -13.714 1.00 69.50 295 GLY A O 1
ATOM 2302 N N . GLY A 1 296 ? -0.400 20.884 -14.893 1.00 72.19 296 GLY A N 1
ATOM 2303 C CA . GLY A 1 296 ? 0.558 20.599 -13.818 1.00 72.19 296 GLY A CA 1
ATOM 2304 C C . GLY A 1 296 ? 0.179 19.426 -12.908 1.00 72.19 296 GLY A C 1
ATOM 2305 O O . GLY A 1 296 ? -0.942 18.908 -12.947 1.00 72.19 296 GLY A O 1
ATOM 2306 N N . LYS A 1 297 ? 1.147 18.986 -12.090 1.00 71.75 297 LYS A N 1
ATOM 2307 C CA . LYS A 1 297 ? 0.949 17.929 -11.086 1.00 71.75 297 LYS A CA 1
ATOM 2308 C C . LYS A 1 297 ? -0.085 18.386 -10.054 1.00 71.75 297 LYS A C 1
ATOM 2310 O O . LYS A 1 297 ? -0.051 19.523 -9.590 1.00 71.75 297 LYS A O 1
ATOM 2315 N N . ALA A 1 298 ? -0.982 17.486 -9.670 1.00 77.06 298 ALA A N 1
ATOM 2316 C CA . ALA A 1 298 ? -1.972 17.728 -8.629 1.00 77.06 298 ALA A CA 1
ATOM 2317 C C . ALA A 1 298 ? -2.039 16.521 -7.692 1.00 77.06 298 ALA A C 1
ATOM 2319 O O . ALA A 1 298 ? -1.971 15.380 -8.150 1.00 77.06 298 ALA A O 1
ATOM 2320 N N . PHE A 1 299 ? -2.204 16.778 -6.394 1.00 80.12 299 PHE A N 1
ATOM 2321 C CA . PHE A 1 299 ? -2.168 15.750 -5.356 1.00 80.12 299 PHE A CA 1
ATOM 2322 C C . PHE A 1 299 ? -3.496 15.659 -4.597 1.00 80.12 299 PHE A C 1
ATOM 2324 O O . PHE A 1 299 ? -4.094 16.666 -4.211 1.00 80.12 299 PHE A O 1
ATOM 2331 N N . ASN A 1 300 ? -3.946 14.432 -4.353 1.00 80.94 300 ASN A N 1
ATOM 2332 C CA . ASN A 1 300 ? -5.088 14.117 -3.516 1.00 80.94 300 ASN A CA 1
ATOM 2333 C C . ASN A 1 300 ? -4.748 14.315 -2.042 1.00 80.94 300 ASN A C 1
ATOM 2335 O O . ASN A 1 300 ? -3.684 13.933 -1.556 1.00 80.94 300 ASN A O 1
ATOM 2339 N N . ARG A 1 301 ? -5.717 14.837 -1.288 1.00 84.19 301 ARG A N 1
ATOM 2340 C CA . ARG A 1 301 ? -5.608 14.879 0.171 1.00 84.19 301 ARG A CA 1
ATOM 2341 C C . ARG A 1 301 ? -5.629 13.472 0.773 1.00 84.19 301 ARG A C 1
ATOM 2343 O O . ARG A 1 301 ? -6.321 12.595 0.228 1.00 84.19 301 ARG A O 1
ATOM 2350 N N . PRO A 1 302 ? -4.989 13.288 1.943 1.00 86.19 302 PRO A N 1
ATOM 2351 C CA . PRO A 1 302 ? -4.989 12.006 2.621 1.00 86.19 302 PRO A CA 1
ATOM 2352 C C . PRO A 1 302 ? -6.404 11.499 2.926 1.00 86.19 302 PRO A C 1
ATOM 2354 O O . PRO A 1 302 ? -7.290 12.294 3.253 1.00 86.19 302 PRO A O 1
ATOM 2357 N N . ILE A 1 303 ? -6.600 10.186 2.832 1.00 89.62 303 ILE A N 1
ATOM 2358 C CA . ILE A 1 303 ? -7.742 9.441 3.370 1.00 89.62 303 ILE A CA 1
ATOM 2359 C C . ILE A 1 303 ? -7.392 9.020 4.788 1.00 89.62 303 ILE A C 1
ATOM 2361 O O . ILE A 1 303 ? -6.291 8.528 5.043 1.00 89.62 303 ILE A O 1
ATOM 2365 N N . VAL A 1 304 ? -8.344 9.199 5.694 1.00 91.56 304 VAL A N 1
ATOM 2366 C CA . VAL A 1 304 ? -8.250 8.729 7.072 1.00 91.56 304 VAL A CA 1
ATOM 2367 C C . VAL A 1 304 ? -9.302 7.660 7.281 1.00 91.56 304 VAL A C 1
ATOM 2369 O O . VAL A 1 304 ? -10.477 7.907 7.024 1.00 91.56 304 VAL A O 1
ATOM 2372 N N . VAL A 1 305 ? -8.889 6.491 7.753 1.00 92.69 305 VAL A N 1
ATOM 2373 C CA . VAL A 1 305 ? -9.791 5.397 8.110 1.00 92.69 305 VAL A CA 1
ATOM 2374 C C . VAL A 1 305 ? -9.762 5.219 9.622 1.00 92.69 305 VAL A C 1
ATOM 2376 O O . VAL A 1 305 ? -8.719 4.884 10.184 1.00 92.69 305 VAL A O 1
ATOM 2379 N N . ASP A 1 306 ? -10.900 5.443 10.275 1.00 92.44 306 ASP A N 1
ATOM 2380 C CA . ASP A 1 306 ? -11.108 5.062 11.672 1.00 92.44 306 ASP A CA 1
ATOM 2381 C C . ASP A 1 306 ? -11.590 3.600 11.681 1.00 92.44 306 ASP A C 1
ATOM 2383 O O . ASP A 1 306 ? -12.642 3.297 11.120 1.00 92.44 306 ASP A O 1
ATOM 2387 N N . ILE A 1 307 ? -10.837 2.684 12.295 1.00 90.56 307 ILE A N 1
ATOM 2388 C CA . ILE A 1 307 ? -11.147 1.245 12.331 1.00 90.56 307 ILE A CA 1
ATOM 2389 C C . ILE A 1 307 ? -10.949 0.669 13.740 1.00 90.56 307 ILE A C 1
ATOM 2391 O O . ILE A 1 307 ? -10.048 1.076 14.475 1.00 90.56 307 ILE A O 1
ATOM 2395 N N . ASN A 1 308 ? -11.808 -0.277 14.130 1.00 87.62 308 ASN A N 1
ATOM 2396 C CA . ASN A 1 308 ? -11.645 -1.033 15.373 1.00 87.62 308 ASN A CA 1
ATOM 2397 C C . ASN A 1 308 ? -10.714 -2.225 15.106 1.00 87.62 308 ASN A C 1
ATOM 2399 O O . ASN A 1 308 ? -11.063 -3.085 14.300 1.00 87.62 308 ASN A O 1
ATOM 2403 N N . LEU A 1 309 ? -9.569 -2.285 15.785 1.00 86.06 309 LEU A N 1
ATOM 2404 C CA . LEU A 1 309 ? -8.625 -3.409 15.731 1.00 86.06 309 LEU A CA 1
ATOM 2405 C C . LEU A 1 309 ? -8.520 -4.088 17.109 1.00 86.06 309 LEU A C 1
ATOM 2407 O O . LEU A 1 309 ? -8.871 -3.457 18.112 1.00 86.06 309 LEU A O 1
ATOM 2411 N N . PRO A 1 310 ? -8.056 -5.351 17.182 1.00 81.00 310 PRO A N 1
ATOM 2412 C CA . PRO A 1 310 ? -7.851 -6.045 18.451 1.00 81.00 310 PRO A CA 1
ATOM 2413 C C . PRO A 1 310 ? -6.898 -5.284 19.374 1.00 81.00 310 PRO A C 1
ATOM 2415 O O . PRO A 1 310 ? -5.864 -4.789 18.933 1.00 81.00 310 PRO A O 1
ATOM 2418 N N . VAL A 1 311 ? -7.242 -5.210 20.658 1.00 82.12 311 VAL A N 1
ATOM 2419 C CA . VAL A 1 311 ? -6.438 -4.568 21.711 1.00 82.12 311 VAL A CA 1
ATOM 2420 C C . VAL A 1 311 ? -5.633 -5.642 22.420 1.00 82.12 311 VAL A C 1
ATOM 2422 O O . VAL A 1 311 ? -6.181 -6.701 22.730 1.00 82.12 311 VAL A O 1
ATOM 2425 N N . TRP A 1 312 ? -4.357 -5.389 22.693 1.00 80.56 312 TRP A N 1
ATOM 2426 C CA . TRP A 1 312 ? -3.568 -6.291 23.526 1.00 80.56 312 TRP A CA 1
ATOM 2427 C C . TRP A 1 312 ? -3.701 -5.881 24.998 1.00 80.56 312 TRP A C 1
ATOM 2429 O O . TRP A 1 312 ? -3.620 -4.704 25.341 1.00 80.56 312 TRP A O 1
ATOM 2439 N N . ASN A 1 313 ? -3.932 -6.860 25.875 1.00 67.00 313 ASN A N 1
ATOM 2440 C CA . ASN A 1 313 ? -3.969 -6.626 27.315 1.00 67.00 313 ASN A CA 1
ATOM 2441 C C . ASN A 1 313 ? -2.545 -6.690 27.869 1.00 67.00 313 ASN A C 1
ATOM 2443 O O . ASN A 1 313 ? -1.879 -7.717 27.736 1.00 67.00 313 ASN A O 1
ATOM 2447 N N . ASP A 1 314 ? -2.099 -5.619 28.521 1.00 53.75 314 ASP A N 1
ATOM 2448 C CA . ASP A 1 314 ? -0.937 -5.678 29.400 1.00 53.75 314 ASP A CA 1
ATOM 2449 C C . ASP A 1 314 ? -1.411 -6.109 30.790 1.00 53.75 314 ASP A C 1
ATOM 2451 O O . ASP A 1 314 ? -2.118 -5.359 31.470 1.00 53.75 314 ASP A O 1
ATOM 2455 N N . ALA A 1 315 ? -1.049 -7.316 31.226 1.00 49.06 315 ALA A N 1
ATOM 2456 C CA . ALA A 1 315 ? -1.377 -7.791 32.572 1.00 49.06 315 ALA A CA 1
ATOM 2457 C C . ALA A 1 315 ? -0.804 -6.872 33.678 1.00 49.06 315 ALA A C 1
ATOM 2459 O O . ALA A 1 315 ? -1.267 -6.916 34.818 1.00 49.06 315 ALA A O 1
ATOM 2460 N N . SER A 1 316 ? 0.160 -6.003 33.347 1.00 43.34 316 SER A N 1
ATOM 2461 C CA . SER A 1 316 ? 0.731 -5.015 34.268 1.00 43.34 316 SER A CA 1
ATOM 2462 C C . SER A 1 316 ? -0.119 -3.742 34.449 1.00 43.34 316 SER A C 1
ATOM 2464 O O . SER A 1 316 ? -0.034 -3.107 35.499 1.00 43.34 316 SER A O 1
ATOM 2466 N N . LEU A 1 317 ? -0.997 -3.389 33.497 1.00 45.38 317 LEU A N 1
ATOM 2467 C CA . LEU A 1 317 ? -1.851 -2.186 33.571 1.00 45.38 317 LEU A CA 1
ATOM 2468 C C . LEU A 1 317 ? -3.199 -2.440 34.268 1.00 45.38 317 LEU A C 1
ATOM 2470 O O . LEU A 1 317 ? -3.842 -1.505 34.746 1.00 45.38 317 LEU A O 1
ATOM 2474 N N . SER A 1 318 ? -3.623 -3.702 34.389 1.00 41.84 318 SER A N 1
ATOM 2475 C CA . SER A 1 318 ? -4.858 -4.092 35.088 1.00 41.84 318 SER A CA 1
ATOM 2476 C C . SER A 1 318 ? -4.817 -3.909 36.611 1.00 41.84 318 SER A C 1
ATOM 2478 O O . SER A 1 318 ? -5.855 -4.024 37.261 1.00 41.84 318 SER A O 1
ATOM 2480 N N . ALA A 1 319 ? -3.656 -3.592 37.193 1.00 43.59 319 ALA A N 1
ATOM 2481 C CA . ALA A 1 319 ? -3.514 -3.363 38.631 1.00 43.59 319 ALA A CA 1
ATOM 2482 C C . ALA A 1 319 ? -4.064 -2.000 39.100 1.00 43.59 319 ALA A C 1
ATOM 2484 O O . ALA A 1 319 ? -4.249 -1.792 40.300 1.00 43.59 319 ALA A O 1
ATOM 2485 N N . HIS A 1 320 ? -4.344 -1.058 38.191 1.00 38.94 320 HIS A N 1
ATOM 2486 C CA . HIS A 1 320 ? -4.868 0.269 38.533 1.00 38.94 320 HIS A CA 1
ATOM 2487 C C . HIS A 1 320 ? -6.215 0.496 37.847 1.00 38.94 320 HIS A C 1
ATOM 2489 O O . HIS A 1 320 ? -6.309 1.025 36.741 1.00 38.94 320 HIS A O 1
ATOM 2495 N N . GLY A 1 321 ? -7.272 0.038 38.522 1.00 38.66 321 GLY A N 1
ATOM 2496 C CA . GLY A 1 321 ? -8.651 0.058 38.049 1.00 38.66 321 GLY A CA 1
ATOM 2497 C C . GLY A 1 321 ? -9.093 1.412 37.498 1.00 38.66 321 GLY A C 1
ATOM 2498 O O . GLY A 1 321 ? -9.496 2.302 38.236 1.00 38.66 321 GLY A O 1
ATOM 2499 N N . THR A 1 322 ? -9.095 1.536 36.174 1.00 34.53 322 THR A N 1
ATOM 2500 C CA . THR A 1 322 ? -9.855 2.552 35.448 1.00 34.53 322 THR A CA 1
ATOM 2501 C C . THR A 1 322 ? -10.481 1.900 34.219 1.00 34.53 322 THR A C 1
ATOM 2503 O O . THR A 1 322 ? -9.859 1.698 33.181 1.00 34.53 322 THR A O 1
ATOM 2506 N N . THR A 1 323 ? -11.759 1.539 34.331 1.00 35.72 323 THR A N 1
ATOM 2507 C CA . THR A 1 323 ? -12.570 1.083 33.198 1.00 35.72 323 THR A CA 1
ATOM 2508 C C . THR A 1 323 ? -12.860 2.262 32.268 1.00 35.72 323 THR A C 1
ATOM 2510 O O . THR A 1 323 ? -13.886 2.935 32.398 1.00 35.72 323 THR A O 1
ATOM 2513 N N . SER A 1 324 ? -11.972 2.532 31.312 1.00 34.66 324 SER A N 1
ATOM 2514 C CA . SER A 1 324 ? -12.296 3.415 30.191 1.00 34.66 324 SER A CA 1
ATOM 2515 C C . SER A 1 324 ? -13.268 2.695 29.251 1.00 34.66 324 SER A C 1
ATOM 2517 O O . SER A 1 324 ? -12.894 1.795 28.506 1.00 34.66 324 SER A O 1
ATOM 2519 N N . LYS A 1 325 ? -14.545 3.102 29.261 1.00 37.81 325 LYS A N 1
ATOM 2520 C CA . LYS A 1 325 ? -15.609 2.605 28.359 1.00 37.81 325 LYS A CA 1
ATOM 2521 C C . LYS A 1 325 ? -15.416 3.001 26.878 1.00 37.81 325 LYS A C 1
ATOM 2523 O O . LYS A 1 325 ? -16.337 2.841 26.076 1.00 37.81 325 LYS A O 1
ATOM 2528 N N . ARG A 1 326 ? -14.270 3.567 26.482 1.00 42.03 326 ARG A N 1
ATOM 2529 C CA . ARG A 1 326 ? -14.020 3.990 25.096 1.00 42.03 326 ARG A CA 1
ATOM 2530 C C . ARG A 1 326 ? -13.298 2.879 24.336 1.00 42.03 326 ARG A C 1
ATOM 2532 O O . ARG A 1 326 ? -12.168 2.547 24.658 1.00 42.03 326 ARG A O 1
ATOM 2539 N N . ARG A 1 327 ? -13.951 2.345 23.295 1.00 52.66 327 ARG A N 1
ATOM 2540 C CA . ARG A 1 327 ? -13.316 1.460 22.304 1.00 52.66 327 ARG A CA 1
ATOM 2541 C C . ARG A 1 327 ? -12.106 2.192 21.696 1.00 52.66 327 ARG A C 1
ATOM 2543 O O . ARG A 1 327 ? -12.312 3.314 21.213 1.00 52.66 327 ARG A O 1
ATOM 2550 N N . PRO A 1 328 ? -10.888 1.627 21.729 1.00 58.53 328 PRO A N 1
ATOM 2551 C CA . PRO A 1 328 ? -9.738 2.258 21.098 1.00 58.53 328 PRO A CA 1
ATOM 2552 C C . PRO A 1 328 ? -9.937 2.290 19.583 1.00 58.53 328 PRO A C 1
ATOM 2554 O O . PRO A 1 328 ? -10.368 1.313 18.974 1.00 58.53 328 PRO A O 1
ATOM 2557 N N . ILE A 1 329 ? -9.682 3.458 18.994 1.00 57.00 329 ILE A N 1
ATOM 2558 C CA . ILE A 1 329 ? -9.787 3.680 17.552 1.00 57.00 329 ILE A CA 1
ATOM 2559 C C . ILE A 1 329 ? -8.381 3.688 16.988 1.00 57.00 329 ILE A C 1
ATOM 2561 O O . ILE A 1 329 ? -7.566 4.526 17.380 1.00 57.00 329 ILE A O 1
ATOM 2565 N N . SER A 1 330 ? -8.133 2.827 16.010 1.00 70.44 330 SER A N 1
ATOM 2566 C CA . SER A 1 330 ? -6.929 2.919 15.200 1.00 70.44 330 SER A CA 1
ATOM 2567 C C . SER A 1 330 ? -7.211 3.801 13.994 1.00 70.44 330 SER A C 1
ATOM 2569 O O . SER A 1 330 ? -8.183 3.596 13.267 1.00 70.44 330 SER A O 1
ATOM 2571 N N . ARG A 1 331 ? -6.356 4.808 13.799 1.00 72.31 331 ARG A N 1
ATOM 2572 C CA . ARG A 1 331 ? -6.373 5.656 12.607 1.00 72.31 331 ARG A CA 1
ATOM 2573 C C . ARG A 1 331 ? -5.347 5.170 11.605 1.00 72.31 331 ARG A C 1
ATOM 2575 O O . ARG A 1 331 ? -4.161 5.077 11.949 1.00 72.31 331 ARG A O 1
ATOM 2582 N N . VAL A 1 332 ? -5.810 4.903 10.388 1.00 67.31 332 VAL A N 1
ATOM 2583 C CA . VAL A 1 332 ? -4.969 4.600 9.229 1.00 67.31 332 VAL A CA 1
ATOM 2584 C C . VAL A 1 332 ? -4.977 5.799 8.287 1.00 67.31 332 VAL A C 1
ATOM 2586 O O . VAL A 1 332 ? -6.036 6.229 7.834 1.00 67.31 332 VAL A O 1
ATOM 2589 N N . TYR A 1 333 ? -3.798 6.354 8.025 1.00 67.56 333 TYR A N 1
ATOM 2590 C CA . TYR A 1 333 ? -3.585 7.453 7.082 1.00 67.56 333 TYR A CA 1
ATOM 2591 C C . TYR A 1 333 ? -2.912 6.924 5.828 1.00 67.56 333 TYR A C 1
ATOM 2593 O O . TYR A 1 333 ? -1.937 6.195 5.947 1.00 67.56 333 TYR A O 1
ATOM 2601 N N . ASN A 1 334 ? -3.344 7.327 4.638 1.00 62.66 334 ASN A N 1
ATOM 2602 C CA . ASN A 1 334 ? -2.601 6.949 3.433 1.00 62.66 334 ASN A CA 1
ATOM 2603 C C . ASN A 1 334 ? -1.364 7.830 3.138 1.00 62.66 334 ASN A C 1
ATOM 2605 O O . ASN A 1 334 ? -0.582 7.526 2.242 1.00 62.66 334 ASN A O 1
ATOM 2609 N N . CYS A 1 335 ? -1.227 8.965 3.833 1.00 55.72 335 CYS A N 1
ATOM 2610 C CA . CYS A 1 335 ? -0.215 9.991 3.578 1.00 55.72 335 CYS A CA 1
ATOM 2611 C C . CYS A 1 335 ? -0.029 10.891 4.822 1.00 55.72 335 CYS A C 1
ATOM 2613 O O . CYS A 1 335 ? -1.046 11.287 5.405 1.00 55.72 335 CYS A O 1
ATOM 2615 N N . PRO A 1 336 ? 1.204 11.246 5.246 1.00 52.31 336 PRO A N 1
ATOM 2616 C CA . PRO A 1 336 ? 1.444 12.318 6.207 1.00 52.31 336 PRO A CA 1
ATOM 2617 C C . PRO A 1 336 ? 0.965 13.649 5.624 1.00 52.31 336 PRO A C 1
ATOM 2619 O O . PRO A 1 336 ? 1.285 14.008 4.493 1.00 52.31 336 PRO A O 1
ATOM 2622 N N . GLY A 1 337 ? 0.171 14.402 6.377 1.00 48.41 337 GLY A N 1
ATOM 2623 C CA . GLY A 1 337 ? -0.242 15.728 5.931 1.00 48.41 337 GLY A CA 1
ATOM 2624 C C . GLY A 1 337 ? 0.867 16.753 6.153 1.00 48.41 337 GLY A C 1
ATOM 2625 O O . GLY A 1 337 ? 1.016 17.168 7.293 1.00 48.41 337 GLY A O 1
ATOM 2626 N N . GLN A 1 338 ? 1.590 17.161 5.098 1.00 36.50 338 GLN A N 1
ATOM 2627 C CA . GLN A 1 338 ? 2.112 18.522 4.823 1.00 36.50 338 GLN A CA 1
ATOM 2628 C C . GLN A 1 338 ? 3.154 18.530 3.675 1.00 36.50 338 GLN A C 1
ATOM 2630 O O . GLN A 1 338 ? 3.956 17.608 3.555 1.00 36.50 338 GLN A O 1
ATOM 2635 N N . SER A 1 339 ? 3.129 19.635 2.909 1.00 37.94 339 SER A N 1
ATOM 2636 C CA . SER A 1 339 ? 4.025 20.101 1.827 1.00 37.94 339 SER A CA 1
ATOM 2637 C C . SER A 1 339 ? 3.896 19.463 0.427 1.00 37.94 339 SER A C 1
ATOM 2639 O O . SER A 1 339 ? 4.257 18.316 0.188 1.00 37.94 339 SER A O 1
ATOM 2641 N N . SER A 1 340 ? 3.418 20.281 -0.520 1.00 39.31 340 SER A N 1
ATOM 2642 C CA . SER A 1 340 ? 3.473 20.106 -1.982 1.00 39.31 340 SER A CA 1
ATOM 2643 C C . SER A 1 340 ? 4.860 20.370 -2.582 1.00 39.31 340 SER A C 1
ATOM 2645 O O . SER A 1 340 ? 5.050 20.188 -3.782 1.00 39.31 340 SER A O 1
ATOM 2647 N N . ASP A 1 341 ? 5.818 20.817 -1.769 1.00 36.78 341 ASP A N 1
ATOM 2648 C CA . ASP A 1 341 ? 7.026 21.494 -2.253 1.00 36.78 341 ASP A CA 1
ATOM 2649 C C . ASP A 1 341 ? 8.195 20.526 -2.481 1.00 36.78 341 ASP A C 1
ATOM 2651 O O . ASP A 1 341 ? 9.209 20.894 -3.059 1.00 36.78 341 ASP A O 1
ATOM 2655 N N . LEU A 1 342 ? 8.049 19.255 -2.093 1.00 39.56 342 LEU A N 1
ATOM 2656 C CA . LEU A 1 342 ? 9.097 18.238 -2.243 1.00 39.56 342 LEU A CA 1
ATOM 2657 C C . LEU A 1 342 ? 9.361 17.817 -3.701 1.00 39.56 342 LEU A C 1
ATOM 2659 O O . LEU A 1 342 ? 10.353 17.128 -3.949 1.00 39.56 342 LEU A O 1
ATOM 2663 N N . TRP A 1 343 ? 8.503 18.205 -4.656 1.00 41.06 343 TRP A N 1
ATOM 2664 C CA . TRP A 1 343 ? 8.514 17.674 -6.032 1.00 41.06 343 TRP A CA 1
ATOM 2665 C C . TRP A 1 343 ? 8.247 18.711 -7.136 1.00 41.06 343 TRP A C 1
ATOM 2667 O O . TRP A 1 343 ? 8.020 18.332 -8.293 1.00 41.06 343 TRP A O 1
ATOM 2677 N N . CYS A 1 344 ? 8.277 19.999 -6.784 1.00 29.33 344 CYS A N 1
ATOM 2678 C CA . CYS A 1 344 ? 8.277 21.119 -7.722 1.00 29.33 344 CYS A CA 1
ATOM 2679 C C . CYS A 1 344 ? 9.719 21.520 -8.048 1.00 29.33 344 CYS A C 1
ATOM 2681 O O . CYS A 1 344 ? 10.129 22.596 -7.653 1.00 29.33 344 CYS A O 1
ATOM 2683 N N . GLU A 1 345 ? 10.495 20.671 -8.725 1.00 30.39 345 GLU A N 1
ATOM 2684 C CA . GLU A 1 345 ? 11.657 21.134 -9.497 1.00 30.39 345 GLU A CA 1
ATOM 2685 C C . GLU A 1 345 ? 12.154 20.049 -10.469 1.00 30.39 345 GLU A C 1
ATOM 2687 O O . GLU A 1 345 ? 12.139 18.860 -10.151 1.00 30.39 345 GLU A O 1
ATOM 2692 N N . GLU A 1 346 ? 12.544 20.540 -11.649 1.00 28.81 346 GLU A N 1
ATOM 2693 C CA . GLU A 1 346 ? 13.083 19.902 -12.863 1.00 28.81 346 GLU A CA 1
ATOM 2694 C C . GLU A 1 346 ? 12.113 19.088 -13.749 1.00 28.81 346 GLU A C 1
ATOM 2696 O O . GLU A 1 346 ? 11.762 17.931 -13.508 1.00 28.81 346 GLU A O 1
ATOM 2701 N N . THR A 1 347 ? 11.676 19.794 -14.800 1.00 31.42 347 THR A N 1
ATOM 2702 C CA . THR A 1 347 ? 11.048 19.336 -16.050 1.00 31.42 347 THR A CA 1
ATOM 2703 C C . THR A 1 347 ? 11.992 18.542 -16.933 1.00 31.42 347 THR A C 1
ATOM 2705 O O . THR A 1 347 ? 13.161 18.981 -17.041 1.00 31.42 347 THR A O 1
#

Sequence (347 aa):
MATLQQNQGDLSNRGTKSELERTFKWIEEADYEVKIVVAGNHDVSLDPEFYAKHGSHFHGDSTGREKNATSIDIVNKFKDKSATPKSIIFLNHEYAAIKLTRPDGPHTMFKVFGSPFSRFSGLWAFGYSSLPEDGDRLWSQIPLDTDILVTHTPPLGLCDRQPGENTPTDTPGSGSGVYGCKQLLHVMGNIRPMLAVCGHIHEGRGYQRVMWHEAENGFASPMTTTVAPLPSISSKKQNLIDLTGKKQRALENRGSHTTQPYSLEGGDAHANRRLRKETCIVNAAIMARSWPYIGGKAFNRPIVVDINLPVWNDASLSAHGTTSKRRPISRVYNCPGQSSDLWCEET

InterPro domains:
  IPR004843 Calcineurin-like, phosphoesterase domain [PF00149] (9-203)
  IPR029052 Metallo-dependent phosphatase-like [G3DSA:3.60.21.10] (7-233)
  IPR029052 Metallo-dependent phosphatase-like [SSF56300] (9-209)
  IPR051693 UPF0046 metallophosphoesterase [PTHR12905] (9-316)

Foldseek 3Di:
DAEAQAAQRAQAQALALVSNLLSLVQLLPFPAQEYEHEHAFRNQLCQLVLLVVCVCVRQNDPVSSVNRVCSVVSVVVQQVCCVDSRHYHYAAQAKDWDANDDPVAQRFIFMEGEHHAFDDDDRTPNHDHPDLVRLLVSQVPDDLRHQEYEYAFAAWPFLAAAPPLPDPDPDPDPPNRTRGDPNNQQVCLRNLHQEYEYGNRLRSAAKWKFFWDQDPVRTTHGDDIDGDDADDPPDPDAREDEQPCPPDDHFQAAPLPDPPAPDPPDDPSNVNSVRRGMYMYGHQYQWNDDPPPPVDTDGDGKHKYWHQGRHHDDPVVVVDDDPPPDRGTDIYIHDRDDDPPSPPDDD

Radius of gyration: 20.18 Å; chains: 1; bounding box: 51×46×65 Å

Organism: NCBI:txid1077442

pLDDT: mean 77.1, std 19.01, range [28.81, 96.75]

Secondary structure (DSSP, 8-state):
-EEE--GGG-S-SS--HHHHHHHHHHHHHS--SEEEE---TT-GGG-HHHHHHHHHHHH-SHHHHHHHHTTHHHHHHHHTTTTSTTEEEE-SSEEEEEE---TTS--BEEEEEEE--EE--SS-TTEE-SSHHHHHHHHTTS-TT-SEEEESSPBTTSS-S-TT-------TTS--S---BHHHHHHHHHH--SEEEE-S-STT-EEEEEEEEE-TTS-EEEEEEEE-PPPPTT--S-EEEE-SSSSSPPP-BTTTT--S---SS---HHHHHHHB-EEEEEE---BSSPSS-TTS--BPPPEEEEE--PBPP-TTGGGS-----PPPPEEEESS-S--SGGG----